Protein AF-A0A815LRE7-F1 (afdb_monomer_lite)

Radius of gyration: 27.8 Å; chains: 1; bounding box: 73×46×65 Å

Organism: NCBI:txid392033

Sequence (358 aa):
YDYVTLFLIAESNLTLSGKPKPLYLKENWSRFARYHNKIRRVEIDLMNSIHKTTDAWYNERTMRNEGIRLALPNSTRDFLLLTSDLDEIPKFRFIQALASCQLPTPFPSLLLQCDFYYYSFEFRHAPNPYFPGATVSRFSPNDKIPLNLRESRTHNRPMPSTCFHCSYCFDRLETVRLKIASFSHTELDVPKYHDQKHIIDCVRNGKDLYDRHSEQYRRVNINEIELPRIVQVERERVTVSRFSPNDKIPLNLRESRFHNRPMLSTCFHCSYCFDRLETVRLKIASFSHTELNIPKYHDQKYIIDCFRNGKDLYDRHGVRFRHVNINKIELPRLVQVKRERFMYMLDRSSPNAGFRDV

Foldseek 3Di:
DVLAQAAQAEFEQAFLQGHGDDRVCVVVVVVCVVCPVRYDYDYDDLVVVDPPDRQSVVSVVSRQLVSCQVRDDQDQDKDKDKDFDPQKFWAPVQSCCRRPDDADVVHDKAFAWAQEAEQAPQWAWDLDRTDRTMIMHMDHNPDSDPPVRVVNSVPPDHDYPTIHGYHNPDPDLVVQLCSQCRHRPNVSNDVQLSDPVLVVCCSVQQHDSRNPPSTGIHGDDPVVDDDHPVCVVVVVVVVVVPDDPPDPDPPCPVVCVVVDDDDPPPDDDDDDQDQALVVVLVCQCPPPPNVQNDVQLSDQQLVLCCLQQQNDSSNDPPDGDDDDDPVPDDDDVVCVVPVVVRVLVVFLNPSNRNHPHD

Secondary structure (DSSP, 8-state):
-TT-S-EEEEEESB-TTS-B---HHHHTGGGGGGGGGGEEEEEE-HHHHS-S---HHHHHHHHHHHHHHHHS---SS-EEEEE--TTEEE-HHHHHHHHHSPPPSSPPPEEEEEEEESSSTTEEESS--EEEEEEEEEE-TT-SS-THHHHHHHHSPPEEEEEEEETT--S-HHHHHHHHHHSS-GGG--HHHH-HHHHHHHHHHTB-TT--TT-BEEE--TTSS---HHHHHHHHHHHHHT--TT----GGGGTGGGTSPPPTT-----SS--S-HHHHHHHHHT-S-GGG--HHHH-HHHHHHHHHHTB-TT--TT-B-----GGGS---HHHHHTTTTTHHHH---STTTT-S--

pLDDT: mean 85.95, std 12.81, range [41.12, 98.0]

InterPro domains:
  IPR006813 Glycosyl transferase, family 17 [PF04724] (1-218)
  IPR006813 Glycosyl transferase, family 17 [PF04724] (253-318)
  IPR006813 Glycosyl transferase, family 17 [PTHR12224] (1-221)

Structure (mmCIF, N/CA/C/O backbone):
data_AF-A0A815LRE7-F1
#
_entry.id   AF-A0A815LRE7-F1
#
loop_
_atom_site.group_PDB
_atom_site.id
_atom_site.type_symbol
_atom_site.label_atom_id
_atom_site.label_alt_id
_atom_site.label_comp_id
_atom_site.label_asym_id
_atom_site.label_entity_id
_atom_site.label_seq_id
_atom_site.pdbx_PDB_ins_code
_atom_site.Cartn_x
_atom_site.Cartn_y
_atom_site.Cartn_z
_atom_site.occupancy
_atom_site.B_iso_or_equiv
_atom_site.auth_seq_id
_atom_site.auth_comp_id
_atom_site.auth_asym_id
_atom_site.auth_atom_id
_atom_site.pdbx_PDB_model_num
ATOM 1 N N . TYR A 1 1 ? -3.715 4.397 7.085 1.00 84.94 1 TYR A N 1
ATOM 2 C CA . TYR A 1 1 ? -4.121 5.796 7.330 1.00 84.94 1 TYR A CA 1
ATOM 3 C C . TYR A 1 1 ? -4.298 6.078 8.816 1.00 84.94 1 TYR A C 1
ATOM 5 O O . TYR A 1 1 ? -3.612 6.949 9.329 1.00 84.94 1 TYR A O 1
ATOM 13 N N . ASP A 1 2 ? -5.170 5.349 9.522 1.00 88.75 2 ASP A N 1
ATOM 14 C CA . ASP A 1 2 ? -5.457 5.620 10.945 1.00 88.75 2 ASP A CA 1
ATOM 15 C C . ASP A 1 2 ? -4.214 5.564 11.847 1.00 88.75 2 ASP A C 1
ATOM 17 O O . ASP A 1 2 ? -4.012 6.451 12.664 1.00 88.75 2 ASP A O 1
ATOM 21 N N . TYR A 1 3 ? -3.351 4.573 11.618 1.00 90.94 3 TYR A N 1
ATOM 22 C CA . TYR A 1 3 ? -2.126 4.315 12.387 1.00 90.94 3 TYR A CA 1
ATOM 23 C C . TYR A 1 3 ? -0.869 4.990 11.822 1.00 90.94 3 TYR A C 1
ATOM 25 O O . TYR A 1 3 ? 0.233 4.724 12.281 1.00 90.94 3 TYR A O 1
ATOM 33 N N . VAL A 1 4 ? -1.014 5.821 10.787 1.00 92.62 4 VAL A N 1
ATOM 34 C CA . VAL A 1 4 ? 0.110 6.540 10.172 1.00 92.62 4 VAL A CA 1
ATOM 35 C C . VAL A 1 4 ? -0.033 8.013 10.511 1.00 92.62 4 VAL A C 1
ATOM 37 O O . VAL A 1 4 ? -1.098 8.592 10.286 1.00 92.62 4 VAL A O 1
ATOM 40 N N . THR A 1 5 ? 1.021 8.621 11.049 1.00 93.62 5 THR A N 1
ATOM 41 C CA . THR A 1 5 ? 1.033 10.050 11.391 1.00 93.62 5 THR A CA 1
ATOM 42 C C . THR A 1 5 ? 1.124 10.912 10.138 1.00 93.62 5 THR A C 1
ATOM 44 O O . THR A 1 5 ? 0.312 11.816 9.959 1.00 93.62 5 THR A O 1
ATOM 47 N N . LEU A 1 6 ? 2.069 10.597 9.250 1.00 94.38 6 LEU A N 1
ATOM 48 C CA . LEU A 1 6 ? 2.351 11.363 8.042 1.00 94.38 6 LEU A CA 1
ATOM 49 C C . LEU A 1 6 ? 2.834 10.428 6.925 1.00 94.38 6 LEU A C 1
ATOM 51 O O . LEU A 1 6 ? 3.640 9.533 7.165 1.00 94.38 6 LEU A O 1
ATOM 55 N N . PHE A 1 7 ? 2.341 10.645 5.710 1.00 95.12 7 PHE A N 1
ATOM 56 C CA . PHE A 1 7 ? 2.825 10.030 4.482 1.00 95.12 7 PHE A CA 1
ATOM 57 C C . PHE A 1 7 ? 3.792 10.995 3.807 1.00 95.12 7 PHE A C 1
ATOM 59 O O . PHE A 1 7 ? 3.408 12.096 3.413 1.00 95.12 7 PHE A O 1
ATOM 66 N N . LEU A 1 8 ? 5.041 10.567 3.684 1.00 93.69 8 LEU A N 1
ATOM 67 C CA . LEU A 1 8 ? 6.090 11.277 2.968 1.00 93.69 8 LEU A CA 1
ATOM 68 C C . LEU A 1 8 ? 6.140 10.717 1.550 1.00 93.69 8 LEU A C 1
ATOM 70 O O . LEU A 1 8 ? 6.507 9.559 1.369 1.00 93.69 8 LEU A O 1
ATOM 74 N N . ILE A 1 9 ? 5.713 11.499 0.560 1.00 94.69 9 ILE A N 1
ATOM 75 C CA . ILE A 1 9 ? 5.653 11.040 -0.830 1.00 94.69 9 ILE A CA 1
ATOM 76 C C . ILE A 1 9 ? 6.565 11.908 -1.678 1.00 94.69 9 ILE A C 1
ATOM 78 O O . ILE A 1 9 ? 6.336 13.109 -1.811 1.00 94.69 9 ILE A O 1
ATOM 82 N N . ALA A 1 10 ? 7.577 11.287 -2.269 1.00 91.62 10 ALA A N 1
ATOM 83 C CA . ALA A 1 10 ? 8.452 11.937 -3.222 1.00 91.62 10 ALA A CA 1
ATOM 84 C C . ALA A 1 10 ? 8.092 11.508 -4.644 1.00 91.62 10 ALA A C 1
ATOM 86 O O . ALA A 1 10 ? 7.887 10.326 -4.915 1.00 91.62 10 ALA A O 1
ATOM 87 N N . GLU A 1 11 ? 8.001 12.475 -5.549 1.00 93.75 11 GLU A N 1
ATOM 88 C CA . GLU A 1 11 ? 7.660 12.245 -6.947 1.00 93.75 11 GLU A CA 1
ATOM 89 C C . GLU A 1 11 ? 8.645 12.981 -7.853 1.00 93.75 11 GLU A C 1
ATOM 91 O O . GLU A 1 11 ? 8.942 14.148 -7.615 1.00 93.75 11 GLU A O 1
ATOM 96 N N . SER A 1 12 ? 9.134 12.316 -8.902 1.00 91.94 12 SER A N 1
ATOM 97 C CA . SER A 1 12 ? 10.058 12.917 -9.867 1.00 91.94 12 SER A CA 1
ATOM 98 C C . SER A 1 12 ? 9.441 13.155 -11.248 1.00 91.94 12 SER A C 1
ATOM 100 O O . SER A 1 12 ? 8.500 12.465 -11.640 1.00 91.94 12 SER A O 1
ATOM 102 N N . ASN A 1 13 ? 10.005 14.105 -11.995 1.00 90.75 13 ASN A N 1
ATOM 103 C CA . ASN A 1 13 ? 9.743 14.375 -13.410 1.00 90.75 13 ASN A CA 1
ATOM 104 C C . ASN A 1 13 ? 10.442 13.400 -14.384 1.00 90.75 13 ASN A C 1
ATOM 106 O O . ASN A 1 13 ? 10.222 13.498 -15.589 1.00 90.75 13 ASN A O 1
ATOM 110 N N . LEU A 1 14 ? 11.244 12.446 -13.891 1.00 91.06 14 LEU A N 1
ATOM 111 C CA . LEU A 1 14 ? 11.870 11.391 -14.699 1.00 91.06 14 LEU A CA 1
ATOM 112 C C . LEU A 1 14 ? 11.464 9.981 -14.237 1.00 91.06 14 LEU A C 1
ATOM 114 O O . LEU A 1 14 ? 11.121 9.756 -13.073 1.00 91.06 14 LEU A O 1
ATOM 118 N N . THR A 1 15 ? 11.496 9.020 -15.161 1.00 91.31 15 THR A N 1
ATOM 119 C CA . THR A 1 15 ? 11.515 7.581 -14.855 1.00 91.31 15 THR A CA 1
ATOM 120 C C . THR A 1 15 ? 12.883 7.170 -14.300 1.00 91.31 15 THR A C 1
ATOM 122 O O . THR A 1 15 ? 13.851 7.926 -14.392 1.00 91.31 15 THR A O 1
ATOM 125 N N . LEU A 1 16 ? 13.001 5.949 -13.765 1.00 90.25 16 LEU A N 1
ATOM 126 C CA . LEU A 1 16 ? 14.304 5.418 -13.336 1.00 90.25 16 LEU A CA 1
ATOM 127 C C . LEU A 1 16 ? 15.243 5.241 -14.537 1.00 90.25 16 LEU A C 1
ATOM 129 O O . LEU A 1 16 ? 16.422 5.567 -14.458 1.00 90.25 16 LEU A O 1
ATOM 133 N N . SER A 1 17 ? 14.700 4.857 -15.692 1.00 90.69 17 SER A N 1
ATOM 134 C CA . SER A 1 17 ? 15.419 4.830 -16.972 1.00 90.69 17 SER A CA 1
ATOM 135 C C . SER A 1 17 ? 15.751 6.216 -17.563 1.00 90.69 17 SER A C 1
ATOM 137 O O . SER A 1 17 ? 16.314 6.289 -18.651 1.00 90.69 17 SER A O 1
ATOM 139 N N . GLY A 1 18 ? 15.419 7.323 -16.880 1.00 88.81 18 GLY A N 1
ATOM 140 C CA . GLY A 1 18 ? 15.778 8.689 -17.289 1.00 88.81 18 GLY A CA 1
ATOM 141 C C . GLY A 1 18 ? 14.864 9.329 -18.341 1.00 88.81 18 GLY A C 1
ATOM 142 O O . GLY A 1 18 ? 15.189 10.391 -18.869 1.00 88.81 18 GLY A O 1
ATOM 143 N N . LYS A 1 19 ? 13.713 8.723 -18.654 1.00 89.31 19 LYS A N 1
ATOM 144 C CA . LYS A 1 19 ? 12.733 9.266 -19.608 1.00 89.31 19 LYS A CA 1
ATOM 145 C C . LYS A 1 19 ? 11.852 10.321 -18.913 1.00 89.31 19 LYS A C 1
ATOM 147 O O . LYS A 1 19 ? 11.429 10.084 -17.778 1.00 89.31 19 LYS A O 1
ATOM 152 N N . PRO A 1 20 ? 11.530 11.460 -19.554 1.00 90.94 20 PRO A N 1
ATOM 153 C CA . PRO A 1 20 ? 10.573 12.427 -19.017 1.00 90.94 20 PRO A CA 1
ATOM 154 C C . PRO A 1 20 ? 9.215 11.800 -18.713 1.00 90.94 20 PRO A C 1
ATOM 156 O O . PRO A 1 20 ? 8.689 11.023 -19.511 1.00 90.94 20 PRO A O 1
ATOM 159 N N . LYS A 1 21 ? 8.629 12.157 -17.569 1.00 90.88 21 LYS A N 1
ATOM 160 C CA . LYS A 1 21 ? 7.281 11.733 -17.189 1.00 90.88 21 LYS A CA 1
ATOM 161 C C . LYS A 1 21 ? 6.526 12.848 -16.460 1.00 90.88 21 LYS A C 1
ATOM 163 O O . LYS A 1 21 ? 7.144 13.646 -15.753 1.00 90.88 21 LYS A O 1
ATOM 168 N N . PRO A 1 22 ? 5.188 12.874 -16.557 1.00 92.50 22 PRO A N 1
ATOM 169 C CA . PRO A 1 22 ? 4.386 13.775 -15.747 1.00 92.50 22 PRO A CA 1
ATOM 170 C C . PRO A 1 22 ? 4.491 13.442 -14.253 1.00 92.50 22 PRO A C 1
ATOM 172 O O . PRO A 1 22 ? 4.867 12.339 -13.825 1.00 92.50 22 PRO A O 1
ATOM 175 N N . LEU A 1 23 ? 4.097 14.421 -13.448 1.00 93.75 23 LEU A N 1
ATOM 176 C CA . LEU A 1 23 ? 3.931 14.279 -12.008 1.00 93.75 23 LEU A CA 1
ATOM 177 C C . LEU A 1 23 ? 2.519 13.747 -11.736 1.00 93.75 23 LEU A C 1
ATOM 179 O O . LEU A 1 23 ? 1.613 14.497 -11.375 1.00 93.75 23 LEU A O 1
ATOM 183 N N . TYR A 1 24 ? 2.325 12.447 -11.969 1.00 92.62 24 TYR A N 1
ATOM 184 C CA . TYR A 1 24 ? 1.041 11.757 -11.844 1.00 92.62 24 TYR A CA 1
ATOM 185 C C . TYR A 1 24 ? 0.285 12.067 -10.544 1.00 92.62 24 TYR A C 1
ATOM 187 O O . TYR A 1 24 ? -0.920 12.311 -10.600 1.00 92.62 24 TYR A O 1
ATOM 195 N N . LEU A 1 25 ? 0.942 12.079 -9.378 1.00 94.38 25 LEU A N 1
ATOM 196 C CA . LEU A 1 25 ? 0.298 12.396 -8.100 1.00 94.38 25 LEU A CA 1
ATOM 197 C C . LEU A 1 25 ? -0.133 13.865 -8.036 1.00 94.38 25 LEU A C 1
ATOM 199 O O . LEU A 1 25 ? -1.226 14.150 -7.545 1.00 94.38 25 LEU A O 1
ATOM 203 N N . LYS A 1 26 ? 0.697 14.790 -8.530 1.00 95.62 26 LYS A N 1
ATOM 204 C CA . LYS A 1 26 ? 0.363 16.223 -8.619 1.00 95.62 26 LYS A CA 1
ATOM 205 C C . LYS A 1 26 ? -0.829 16.468 -9.549 1.00 95.62 26 LYS A C 1
ATOM 207 O O . LYS A 1 26 ? -1.756 17.172 -9.165 1.00 95.62 26 LYS A O 1
ATOM 212 N N . GLU A 1 27 ? -0.847 15.853 -10.727 1.00 96.81 27 GLU A N 1
ATOM 213 C CA . GLU A 1 27 ? -1.945 15.982 -11.700 1.00 96.81 27 GLU A CA 1
ATOM 214 C C . GLU A 1 27 ? -3.254 15.361 -11.195 1.00 96.81 27 GLU A C 1
ATOM 216 O O . GLU A 1 27 ? -4.344 15.843 -11.489 1.00 96.81 27 GLU A O 1
ATOM 221 N N . ASN A 1 28 ? -3.154 14.310 -10.380 1.00 95.94 28 ASN A N 1
ATOM 222 C CA . ASN A 1 28 ? -4.296 13.597 -9.811 1.00 95.94 28 ASN A CA 1
ATOM 223 C C . ASN A 1 28 ? -4.592 14.001 -8.357 1.00 95.94 28 ASN A C 1
ATOM 225 O O . ASN A 1 28 ? -5.280 13.267 -7.643 1.00 95.94 28 ASN A O 1
ATOM 229 N N . TRP A 1 29 ? -4.087 15.149 -7.895 1.00 95.44 29 TRP A N 1
ATOM 230 C CA . TRP A 1 29 ? -4.071 15.506 -6.473 1.00 95.44 29 TRP A CA 1
ATOM 231 C C . TRP A 1 29 ? -5.458 15.497 -5.817 1.00 95.44 29 TRP A C 1
ATOM 233 O O . TRP A 1 29 ? -5.610 15.030 -4.684 1.00 95.44 29 TRP A O 1
ATOM 243 N N . SER A 1 30 ? -6.490 15.937 -6.542 1.00 96.50 30 SER A N 1
ATOM 244 C CA . SER A 1 30 ? -7.880 15.976 -6.068 1.00 96.50 30 SER A CA 1
ATOM 245 C C . SER A 1 30 ? -8.428 14.598 -5.673 1.00 96.50 30 SER A C 1
ATOM 247 O O . SER A 1 30 ? -9.192 14.496 -4.712 1.00 96.50 30 SER A O 1
ATOM 249 N N . ARG A 1 31 ? -7.979 13.510 -6.318 1.00 93.00 31 ARG A N 1
ATOM 250 C CA . ARG A 1 31 ? -8.394 12.127 -5.996 1.00 93.00 31 ARG A CA 1
ATOM 251 C C . ARG A 1 31 ? -7.988 11.703 -4.584 1.00 93.00 31 ARG A C 1
ATOM 253 O O . ARG A 1 31 ? -8.581 10.786 -4.016 1.00 93.00 31 ARG A O 1
ATOM 260 N N . PHE A 1 32 ? -7.001 12.382 -4.003 1.00 92.88 32 PHE A N 1
ATOM 261 C CA . PHE A 1 32 ? -6.462 12.096 -2.677 1.00 92.88 32 PHE A CA 1
ATOM 262 C C . PHE A 1 32 ? -6.923 13.097 -1.608 1.00 92.88 32 PHE A C 1
ATOM 264 O O . PHE A 1 32 ? -6.402 13.053 -0.496 1.00 92.88 32 PHE A O 1
ATOM 271 N N . ALA A 1 33 ? -7.925 13.944 -1.897 1.00 94.50 33 ALA A N 1
ATOM 272 C CA . ALA A 1 33 ? -8.401 15.013 -1.005 1.00 94.50 33 ALA A CA 1
ATOM 273 C C . ALA A 1 33 ? -8.656 14.560 0.438 1.00 94.50 33 ALA A C 1
ATOM 275 O O . ALA A 1 33 ? -8.212 15.198 1.389 1.00 94.50 33 ALA A O 1
ATOM 276 N N . ARG A 1 34 ? -9.273 13.385 0.612 1.00 91.69 34 ARG A N 1
ATOM 277 C CA . ARG A 1 34 ? -9.551 12.787 1.932 1.00 91.69 34 ARG A CA 1
ATOM 278 C C . ARG A 1 34 ? -8.309 12.477 2.786 1.00 91.69 34 ARG A C 1
ATOM 280 O O . ARG A 1 34 ? -8.460 12.109 3.946 1.00 91.69 34 ARG A O 1
ATOM 287 N N . TYR A 1 35 ? -7.113 12.538 2.205 1.00 93.94 35 TYR A N 1
ATOM 288 C CA . TYR A 1 35 ? -5.844 12.202 2.848 1.00 93.94 35 TYR A CA 1
ATOM 289 C C . TYR A 1 35 ? -4.865 13.376 2.916 1.00 93.94 35 TYR A C 1
ATOM 291 O O . TYR A 1 35 ? -3.807 13.226 3.526 1.00 93.94 35 TYR A O 1
ATOM 299 N N . HIS A 1 36 ? -5.181 14.524 2.301 1.00 95.12 36 HIS A N 1
ATOM 300 C CA . HIS A 1 36 ? -4.256 15.660 2.169 1.00 95.12 36 HIS A CA 1
ATOM 301 C C . HIS A 1 36 ? -3.674 16.115 3.508 1.00 95.12 36 HIS A C 1
ATOM 303 O O . HIS A 1 36 ? -2.485 16.394 3.590 1.00 95.12 36 HIS A O 1
ATOM 309 N N . ASN A 1 37 ? -4.468 16.092 4.578 1.00 96.00 37 ASN A N 1
ATOM 310 C CA . ASN A 1 37 ? -4.042 16.483 5.923 1.00 96.00 37 ASN A CA 1
ATOM 311 C C . ASN A 1 37 ? -2.941 15.588 6.530 1.00 96.00 37 ASN A C 1
ATOM 313 O O . ASN A 1 37 ? -2.371 15.948 7.555 1.00 96.00 37 ASN A O 1
ATOM 317 N N . LYS A 1 38 ? -2.653 14.423 5.933 1.00 96.12 38 LYS A N 1
ATOM 318 C CA . LYS A 1 38 ? -1.547 13.539 6.324 1.00 96.12 38 LYS A CA 1
ATOM 319 C C . LYS A 1 38 ? -0.559 13.277 5.189 1.00 96.12 38 LYS A C 1
ATOM 321 O O . LYS A 1 38 ? 0.231 12.349 5.315 1.00 96.12 38 LYS A O 1
ATOM 326 N N . ILE A 1 39 ? -0.577 14.028 4.090 1.00 95.31 39 ILE A N 1
ATOM 327 C CA . ILE A 1 39 ? 0.391 13.843 3.001 1.00 95.31 39 ILE A CA 1
ATOM 328 C C . ILE A 1 39 ? 1.319 15.051 2.936 1.00 95.31 39 ILE A C 1
ATOM 330 O O . ILE A 1 39 ? 0.876 16.175 2.724 1.00 95.31 39 ILE A O 1
ATOM 334 N N . ARG A 1 40 ? 2.625 14.797 3.029 1.00 94.00 40 ARG A N 1
ATOM 335 C CA . ARG A 1 40 ? 3.669 15.730 2.611 1.00 94.00 40 ARG A CA 1
ATOM 336 C C . ARG A 1 40 ? 4.237 15.243 1.283 1.00 94.00 40 ARG A C 1
ATOM 338 O O . ARG A 1 40 ? 4.955 14.245 1.242 1.00 94.00 40 ARG A O 1
ATOM 345 N N . ARG A 1 41 ? 3.891 15.946 0.203 1.00 94.56 41 ARG A N 1
ATOM 346 C CA . ARG A 1 41 ? 4.423 15.687 -1.139 1.00 94.56 41 ARG A CA 1
ATOM 347 C C . ARG A 1 41 ? 5.669 16.534 -1.370 1.00 94.56 41 ARG A C 1
ATOM 349 O O . ARG A 1 41 ? 5.639 17.730 -1.093 1.00 94.56 41 ARG A O 1
ATOM 356 N N . VAL A 1 42 ? 6.712 15.938 -1.931 1.00 93.88 42 VAL A N 1
ATOM 357 C CA . VAL A 1 42 ? 7.872 16.659 -2.461 1.00 93.88 42 VAL A CA 1
ATOM 358 C C . VAL A 1 42 ? 8.104 16.291 -3.914 1.00 93.88 42 VAL A C 1
ATOM 360 O O . VAL A 1 42 ? 7.842 15.166 -4.339 1.00 93.88 42 VAL A O 1
ATOM 363 N N . GLU A 1 43 ? 8.562 17.272 -4.676 1.00 93.44 43 GLU A N 1
ATOM 364 C CA . GLU A 1 43 ? 8.931 17.112 -6.073 1.00 93.44 43 GLU A CA 1
ATOM 365 C C . GLU A 1 43 ? 10.452 17.003 -6.156 1.00 93.44 43 GLU A C 1
ATOM 367 O O . GLU A 1 43 ? 11.162 17.830 -5.582 1.00 93.44 43 GLU A O 1
ATOM 372 N N . ILE A 1 44 ? 10.942 15.963 -6.824 1.00 89.31 44 ILE A N 1
ATOM 373 C CA . ILE A 1 44 ? 12.362 15.775 -7.096 1.00 89.31 44 ILE A CA 1
ATOM 374 C C . ILE A 1 44 ? 12.604 16.152 -8.549 1.00 89.31 44 ILE A C 1
ATOM 376 O O . ILE A 1 44 ? 12.217 15.418 -9.467 1.00 89.31 44 ILE A O 1
ATOM 380 N N . ASP A 1 45 ? 13.293 17.266 -8.749 1.00 83.75 45 ASP A N 1
ATOM 381 C CA . ASP A 1 45 ? 13.767 17.662 -10.066 1.00 83.75 45 ASP A CA 1
ATOM 382 C C . ASP A 1 45 ? 15.011 16.849 -10.442 1.00 83.75 45 ASP A C 1
ATOM 384 O O . ASP A 1 45 ? 16.153 17.310 -10.351 1.00 83.75 45 ASP A O 1
ATOM 388 N N . LEU A 1 46 ? 14.792 15.582 -10.809 1.00 78.06 46 LEU A N 1
ATOM 389 C CA . LEU A 1 46 ? 15.884 14.695 -11.201 1.00 78.06 46 LEU A CA 1
ATOM 390 C C . LEU A 1 46 ? 16.564 15.203 -12.464 1.00 78.06 46 LEU A C 1
ATOM 392 O O . LEU A 1 46 ? 17.772 15.047 -12.572 1.00 78.06 46 LEU A O 1
ATOM 396 N N . MET A 1 47 ? 15.825 15.842 -13.373 1.00 77.75 47 MET A N 1
ATOM 397 C CA . MET A 1 47 ? 16.366 16.337 -14.639 1.00 77.75 47 MET A CA 1
ATOM 398 C C . MET A 1 47 ? 17.529 17.316 -14.437 1.00 77.75 47 MET A C 1
ATOM 400 O O . MET A 1 47 ? 18.516 17.240 -15.164 1.00 77.75 47 MET A O 1
ATOM 404 N N . ASN A 1 48 ? 17.445 18.164 -13.408 1.00 73.81 48 ASN A N 1
ATOM 405 C CA . ASN A 1 48 ? 18.528 19.070 -13.016 1.00 73.81 48 ASN A CA 1
ATOM 406 C C . ASN A 1 48 ? 19.511 18.460 -11.997 1.00 73.81 48 ASN A C 1
ATOM 408 O O . ASN A 1 48 ? 20.613 18.980 -11.827 1.00 73.81 48 ASN A O 1
ATOM 412 N N . SER A 1 49 ? 19.139 17.364 -11.326 1.00 65.69 49 SER A N 1
ATOM 413 C CA . SER A 1 49 ? 19.963 16.725 -10.285 1.00 65.69 49 SER A CA 1
ATOM 414 C C . SER A 1 49 ? 20.902 15.633 -10.814 1.00 65.69 49 SER A C 1
ATOM 416 O O . SER A 1 49 ? 21.908 15.340 -10.172 1.00 65.69 49 SER A O 1
ATOM 418 N N . ILE A 1 50 ? 20.600 15.008 -11.959 1.00 66.50 50 ILE A N 1
ATOM 419 C CA . ILE A 1 50 ? 21.426 13.942 -12.547 1.00 66.50 50 ILE A CA 1
ATOM 420 C C . ILE A 1 50 ? 22.325 14.497 -13.660 1.00 66.50 50 ILE A C 1
ATOM 422 O O . ILE A 1 50 ? 21.877 15.186 -14.575 1.00 66.50 50 ILE A O 1
ATOM 426 N N . HIS A 1 51 ? 23.618 14.177 -13.626 1.00 60.00 51 HIS A N 1
ATOM 427 C CA . HIS A 1 51 ? 24.556 14.514 -14.700 1.00 60.00 51 HIS A CA 1
ATOM 428 C C . HIS A 1 51 ? 24.326 13.617 -15.922 1.00 60.00 51 HIS A C 1
ATOM 430 O O . HIS A 1 51 ? 25.050 12.641 -16.059 1.00 60.00 51 HIS A O 1
ATOM 436 N N . LYS A 1 52 ? 23.315 13.899 -16.768 1.00 64.94 52 LYS A N 1
ATOM 437 C CA . LYS A 1 52 ? 23.040 13.228 -18.071 1.00 64.94 52 LYS A CA 1
ATOM 438 C C . LYS A 1 52 ? 23.475 11.748 -18.125 1.00 64.94 52 LYS A C 1
ATOM 440 O O . LYS A 1 52 ? 24.153 11.320 -19.056 1.00 64.94 52 LYS A O 1
ATOM 445 N N . THR A 1 53 ? 23.151 10.988 -17.084 1.00 73.31 53 THR A N 1
ATOM 446 C CA . THR A 1 53 ? 23.668 9.632 -16.906 1.00 73.31 53 THR A CA 1
ATOM 447 C C . THR A 1 53 ? 22.699 8.645 -17.523 1.00 73.31 53 THR A C 1
ATOM 449 O O . THR A 1 53 ? 21.483 8.803 -17.412 1.00 73.31 53 THR A O 1
ATOM 452 N N . THR A 1 54 ? 23.241 7.627 -18.178 1.00 78.69 54 THR A N 1
ATOM 453 C CA . THR A 1 54 ? 22.471 6.493 -18.694 1.00 78.69 54 THR A CA 1
ATOM 454 C C . THR A 1 54 ? 22.334 5.374 -17.659 1.00 78.69 54 THR A C 1
ATOM 456 O O . THR A 1 54 ? 21.638 4.396 -17.913 1.00 78.69 54 THR A O 1
ATOM 459 N N . ASP A 1 55 ? 22.959 5.510 -16.481 1.00 88.38 55 ASP A N 1
ATOM 460 C CA . ASP A 1 55 ? 22.844 4.540 -15.391 1.00 88.38 55 ASP A CA 1
ATOM 461 C C . ASP A 1 55 ? 21.501 4.700 -14.657 1.00 88.38 55 ASP A C 1
ATOM 463 O O . ASP A 1 55 ? 21.329 5.553 -13.778 1.00 88.38 55 ASP A O 1
ATOM 467 N N . ALA A 1 56 ? 20.545 3.834 -14.987 1.00 90.69 56 ALA A N 1
ATOM 468 C CA . ALA A 1 56 ? 19.234 3.822 -14.351 1.00 90.69 56 ALA A CA 1
ATOM 469 C C . ALA A 1 56 ? 19.294 3.489 -12.844 1.00 90.69 56 ALA A C 1
ATOM 471 O O . ALA A 1 56 ? 18.482 3.994 -12.064 1.00 90.69 56 ALA A O 1
ATOM 472 N N . TRP A 1 57 ? 20.304 2.736 -12.390 1.00 90.19 57 TRP A N 1
ATOM 473 C CA . TRP A 1 57 ? 20.522 2.478 -10.964 1.00 90.19 57 TRP A CA 1
ATOM 474 C C . TRP A 1 57 ? 21.045 3.711 -10.235 1.00 90.19 57 TRP A C 1
ATOM 476 O O . TRP A 1 57 ? 20.756 3.907 -9.050 1.00 90.19 57 TRP A O 1
ATOM 486 N N . TYR A 1 58 ? 21.834 4.560 -10.898 1.00 88.44 58 TYR A N 1
ATOM 487 C CA . TYR A 1 58 ? 22.185 5.872 -10.354 1.00 88.44 58 TYR A CA 1
ATOM 488 C C . TYR A 1 58 ? 20.932 6.731 -10.172 1.00 88.44 58 TYR A C 1
ATOM 490 O O . TYR A 1 58 ? 20.733 7.280 -9.089 1.00 88.44 58 TYR A O 1
ATOM 498 N N . ASN A 1 59 ? 20.052 6.782 -11.174 1.00 88.75 59 ASN A N 1
ATOM 499 C CA . ASN A 1 59 ? 18.803 7.543 -11.094 1.00 88.75 59 ASN A CA 1
ATOM 500 C C . ASN A 1 59 ? 17.919 7.071 -9.933 1.00 88.75 59 ASN A C 1
ATOM 502 O O . ASN A 1 59 ? 17.447 7.893 -9.152 1.00 88.75 59 ASN A O 1
ATOM 506 N N . GLU A 1 60 ? 17.748 5.758 -9.761 1.00 88.88 60 GLU A N 1
ATOM 507 C CA . GLU A 1 60 ? 16.982 5.181 -8.650 1.00 88.88 60 GLU A CA 1
ATOM 508 C C . GLU A 1 60 ? 17.571 5.535 -7.282 1.00 88.88 60 GLU A C 1
ATOM 510 O O . GLU A 1 60 ? 16.847 5.970 -6.379 1.00 88.88 60 GLU A O 1
ATOM 515 N N . ARG A 1 61 ? 18.894 5.400 -7.122 1.00 87.50 61 ARG A N 1
ATOM 516 C CA . ARG A 1 61 ? 19.590 5.760 -5.877 1.00 87.50 61 ARG A CA 1
ATOM 517 C C . ARG A 1 61 ? 19.435 7.245 -5.561 1.00 87.50 61 ARG A C 1
ATOM 519 O O . ARG A 1 61 ? 19.151 7.585 -4.411 1.00 87.50 61 ARG A O 1
ATOM 526 N N . THR A 1 62 ? 19.595 8.108 -6.561 1.00 86.38 62 THR A N 1
ATOM 527 C CA . THR A 1 62 ? 19.456 9.562 -6.423 1.00 86.38 62 THR A CA 1
ATOM 528 C C . THR A 1 62 ? 18.019 9.944 -6.088 1.00 86.38 62 THR A C 1
ATOM 530 O O . THR A 1 62 ? 17.799 10.672 -5.123 1.00 86.38 62 THR A O 1
ATOM 533 N N . MET A 1 63 ? 17.031 9.381 -6.789 1.00 87.56 63 MET A N 1
ATOM 534 C CA . MET A 1 63 ? 15.610 9.612 -6.522 1.00 87.56 63 MET A CA 1
ATOM 535 C C . MET A 1 63 ? 15.235 9.230 -5.091 1.00 87.56 63 MET A C 1
ATOM 537 O O . MET A 1 63 ? 14.614 10.018 -4.382 1.00 87.56 63 MET A O 1
ATOM 541 N N . ARG A 1 64 ? 15.619 8.034 -4.634 1.00 87.12 64 ARG A N 1
ATOM 542 C CA . ARG A 1 64 ? 15.301 7.591 -3.270 1.00 87.12 64 ARG A CA 1
ATOM 543 C C . ARG A 1 64 ? 15.970 8.478 -2.220 1.00 87.12 64 ARG A C 1
ATOM 545 O O . ARG A 1 64 ? 15.327 8.848 -1.242 1.00 87.12 64 ARG A O 1
ATOM 552 N N . ASN A 1 65 ? 17.230 8.856 -2.432 1.00 86.06 65 ASN A N 1
ATOM 553 C CA . ASN A 1 65 ? 17.972 9.706 -1.502 1.00 86.06 65 ASN A CA 1
ATOM 554 C C . ASN A 1 65 ? 17.406 11.118 -1.404 1.00 86.06 65 ASN A C 1
ATOM 556 O O . ASN A 1 65 ? 17.105 11.577 -0.303 1.00 86.06 65 ASN A O 1
ATOM 560 N N . GLU A 1 66 ? 17.241 11.791 -2.541 1.00 86.38 66 GLU A N 1
ATOM 561 C CA . GLU A 1 66 ? 16.701 13.147 -2.573 1.00 86.38 66 GLU A CA 1
ATOM 562 C C . GLU A 1 66 ? 15.248 13.169 -2.108 1.00 86.38 66 GLU A C 1
ATOM 564 O O . GLU A 1 66 ? 14.853 14.063 -1.364 1.00 86.38 66 GLU A O 1
ATOM 569 N N . GLY A 1 67 ? 14.469 12.140 -2.450 1.00 88.69 67 GLY A N 1
ATOM 570 C CA . G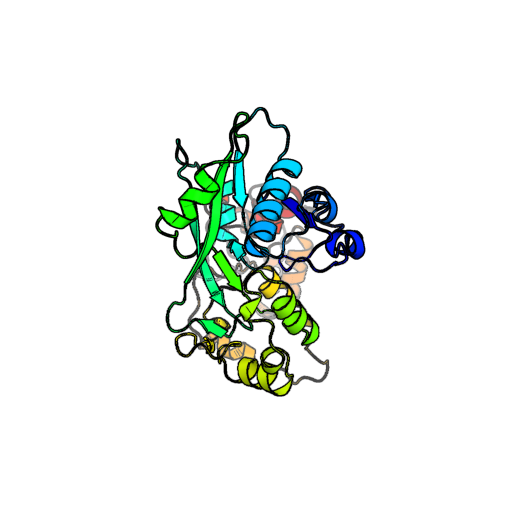LY A 1 67 ? 13.103 11.985 -1.972 1.00 88.69 67 GLY A CA 1
ATOM 571 C C . GLY A 1 67 ? 13.016 11.919 -0.453 1.00 88.69 67 GLY A C 1
ATOM 572 O O . GLY A 1 67 ? 12.247 12.672 0.142 1.00 88.69 67 GLY A O 1
ATOM 573 N N . ILE A 1 68 ? 13.834 11.076 0.184 1.00 86.75 68 ILE A N 1
ATOM 574 C CA . ILE A 1 68 ? 13.910 10.999 1.648 1.00 86.75 68 ILE A CA 1
ATOM 575 C C . ILE A 1 68 ? 14.361 12.347 2.218 1.00 86.75 68 ILE A C 1
ATOM 577 O O . ILE A 1 68 ? 13.676 12.907 3.071 1.00 86.75 68 ILE A O 1
ATOM 581 N N . ARG A 1 69 ? 15.465 12.906 1.713 1.00 86.12 69 ARG A N 1
ATOM 582 C CA . ARG A 1 69 ? 16.044 14.161 2.210 1.00 86.12 69 ARG A CA 1
ATOM 583 C C . ARG A 1 69 ? 15.052 15.328 2.164 1.00 86.12 69 ARG A C 1
ATOM 585 O O . ARG A 1 69 ? 14.950 16.078 3.128 1.00 86.12 69 ARG A O 1
ATOM 592 N N . LEU A 1 70 ? 14.317 15.482 1.063 1.00 88.56 70 LEU A N 1
ATOM 593 C CA . LEU A 1 70 ? 13.342 16.561 0.876 1.00 88.56 70 LEU A CA 1
ATOM 594 C C . LEU A 1 70 ? 12.053 16.324 1.674 1.00 88.56 70 LEU A C 1
ATOM 596 O O . LEU A 1 70 ? 11.452 17.269 2.204 1.00 88.56 70 LEU A O 1
ATOM 600 N N . ALA A 1 71 ? 11.592 15.073 1.746 1.00 89.00 71 ALA A N 1
ATOM 601 C CA . ALA A 1 71 ? 10.327 14.750 2.393 1.00 89.00 71 ALA A CA 1
ATOM 602 C C . ALA A 1 71 ? 10.427 14.732 3.922 1.00 89.00 71 ALA A C 1
ATOM 604 O O . ALA A 1 71 ? 9.427 15.010 4.587 1.00 89.00 71 ALA A O 1
ATOM 605 N N . LEU A 1 72 ? 11.603 14.440 4.485 1.00 88.06 72 LEU A N 1
ATOM 606 C CA . LEU A 1 72 ? 11.794 14.382 5.931 1.00 88.06 72 LEU A CA 1
ATOM 607 C C . LEU A 1 72 ? 11.415 15.714 6.613 1.00 88.06 72 LEU A C 1
ATOM 609 O O . LEU A 1 72 ? 11.775 16.802 6.147 1.00 88.06 72 LEU A O 1
ATOM 613 N N . PRO A 1 73 ? 10.646 15.662 7.715 1.00 84.88 73 PRO A N 1
ATOM 614 C CA . PRO A 1 73 ? 10.342 16.843 8.501 1.00 84.88 73 PRO A CA 1
ATOM 615 C C . PRO A 1 73 ? 11.533 17.269 9.354 1.00 84.88 73 PRO A C 1
ATOM 617 O O . PRO A 1 73 ? 12.261 16.432 9.883 1.00 84.88 73 PRO A O 1
ATOM 620 N N . ASN A 1 74 ? 11.659 18.579 9.570 1.00 84.81 74 ASN A N 1
ATOM 621 C CA . ASN A 1 74 ? 12.492 19.094 10.649 1.00 84.81 74 ASN A CA 1
ATOM 622 C C . ASN A 1 74 ? 11.846 18.656 11.968 1.00 84.81 74 ASN A C 1
ATOM 624 O O . ASN A 1 74 ? 10.785 19.160 12.340 1.00 84.81 74 ASN A O 1
ATOM 628 N N . SER A 1 75 ? 12.450 17.676 12.635 1.00 85.00 75 SER A N 1
ATOM 629 C CA . SER A 1 75 ? 11.956 17.105 13.887 1.00 85.00 75 SER A CA 1
ATOM 630 C C . SER A 1 75 ? 13.018 17.232 14.967 1.00 85.00 75 SER A C 1
ATOM 632 O O . SER A 1 75 ? 14.188 16.965 14.721 1.00 85.00 75 SER A O 1
ATOM 634 N N . THR A 1 76 ? 12.598 17.587 16.179 1.00 87.81 76 THR A N 1
ATOM 635 C CA . THR A 1 76 ? 13.435 17.550 17.390 1.00 87.81 76 THR A CA 1
ATOM 636 C C . THR A 1 76 ? 13.283 16.243 18.168 1.00 87.81 76 THR A C 1
ATOM 638 O O . THR A 1 76 ? 13.911 16.063 19.207 1.00 87.81 76 THR A O 1
ATOM 641 N N . ARG A 1 77 ? 12.431 15.329 17.688 1.00 89.19 77 ARG A N 1
ATOM 642 C CA . ARG A 1 77 ? 12.134 14.040 18.317 1.00 89.19 77 ARG A CA 1
ATOM 643 C C . ARG A 1 77 ? 12.448 12.891 17.376 1.00 89.19 77 ARG A C 1
ATOM 645 O O . ARG A 1 77 ? 12.291 13.023 16.158 1.00 89.19 77 ARG A O 1
ATOM 652 N N . ASP A 1 78 ? 12.797 11.760 17.972 1.00 88.38 78 ASP A N 1
ATOM 653 C CA . ASP A 1 78 ? 12.880 10.490 17.267 1.00 88.38 78 ASP A CA 1
ATOM 654 C C . ASP A 1 78 ? 11.499 10.054 16.757 1.00 88.38 78 ASP A C 1
ATOM 656 O O . ASP A 1 78 ? 10.471 10.302 17.395 1.00 88.38 78 ASP A O 1
ATOM 660 N N . PHE A 1 79 ? 11.474 9.353 15.627 1.00 89.69 79 PHE A N 1
ATOM 661 C CA . PHE A 1 79 ? 10.275 8.682 15.125 1.00 89.69 79 PHE A CA 1
ATOM 662 C C . PHE A 1 79 ? 10.631 7.424 14.338 1.00 89.69 79 PHE A C 1
ATOM 664 O O . PHE A 1 79 ? 11.778 7.217 13.950 1.00 89.69 79 PHE A O 1
ATOM 671 N N . LEU A 1 80 ? 9.643 6.565 14.091 1.00 91.25 80 LEU A N 1
ATOM 672 C CA . LEU A 1 80 ? 9.809 5.452 13.164 1.00 91.25 80 LEU A CA 1
ATOM 673 C C . LEU A 1 80 ? 9.565 5.914 11.731 1.00 91.25 80 LEU A C 1
ATOM 675 O O . LEU A 1 80 ? 8.517 6.484 11.425 1.00 91.25 80 LEU A O 1
ATOM 679 N N . LEU A 1 81 ? 10.518 5.618 10.857 1.00 90.81 81 LEU A N 1
ATOM 680 C CA . LEU A 1 81 ? 10.415 5.826 9.426 1.00 90.81 81 LEU A CA 1
ATOM 681 C C . LEU A 1 81 ? 10.235 4.475 8.737 1.00 90.81 81 LEU A C 1
ATOM 683 O O . LEU A 1 81 ? 11.066 3.582 8.886 1.00 90.81 81 LEU A O 1
ATOM 687 N N . LEU A 1 82 ? 9.151 4.345 7.974 1.00 92.06 82 LEU A N 1
ATOM 688 C CA . LEU A 1 82 ? 8.934 3.229 7.062 1.00 92.06 82 LEU A CA 1
ATOM 689 C C . LEU A 1 82 ? 9.240 3.702 5.644 1.00 92.06 82 LEU A C 1
ATOM 691 O O . LEU A 1 82 ? 8.589 4.629 5.161 1.00 92.06 82 LEU A O 1
ATOM 695 N N . THR A 1 83 ? 10.200 3.063 4.980 1.00 89.94 83 THR A N 1
ATOM 696 C CA . THR A 1 83 ? 10.509 3.322 3.567 1.00 89.94 83 THR A CA 1
ATOM 697 C C . THR A 1 83 ? 10.106 2.137 2.711 1.00 89.94 83 THR A C 1
ATOM 699 O O . THR A 1 83 ? 10.340 0.992 3.093 1.00 89.94 83 THR A O 1
ATOM 702 N N . SER A 1 84 ? 9.462 2.418 1.584 1.00 90.62 84 SER A N 1
ATOM 703 C CA . SER A 1 84 ? 8.784 1.419 0.767 1.00 90.62 84 SER A CA 1
ATOM 704 C C . SER A 1 84 ? 8.672 1.916 -0.663 1.00 90.62 84 SER A C 1
ATOM 706 O O . SER A 1 84 ? 8.394 3.103 -0.867 1.00 90.62 84 SER A O 1
ATOM 708 N N . ASP A 1 85 ? 8.812 1.014 -1.628 1.00 90.88 85 ASP A N 1
ATOM 709 C CA . ASP A 1 85 ? 8.327 1.275 -2.983 1.00 90.88 85 ASP A CA 1
ATOM 710 C C . ASP A 1 85 ? 6.784 1.207 -3.013 1.00 90.88 85 ASP A C 1
ATOM 712 O O . ASP A 1 85 ? 6.144 0.738 -2.066 1.00 90.88 85 ASP A O 1
ATOM 716 N N . LEU A 1 86 ? 6.158 1.719 -4.079 1.00 90.50 86 LEU A N 1
ATOM 717 C CA . LEU A 1 86 ? 4.690 1.804 -4.173 1.00 90.50 86 LEU A CA 1
ATOM 718 C C . LEU A 1 86 ? 4.007 0.436 -4.317 1.00 90.50 86 LEU A C 1
ATOM 720 O O . LEU A 1 86 ? 2.839 0.295 -3.952 1.00 90.50 86 LEU A O 1
ATOM 724 N N . ASP A 1 87 ? 4.716 -0.549 -4.865 1.00 93.56 87 ASP A N 1
ATOM 725 C CA . ASP A 1 87 ? 4.278 -1.937 -4.998 1.00 93.56 87 ASP A CA 1
ATOM 726 C C . ASP A 1 87 ? 4.592 -2.792 -3.763 1.00 93.56 87 ASP A C 1
ATOM 728 O O . ASP A 1 87 ? 4.141 -3.934 -3.697 1.00 93.56 87 ASP A O 1
ATOM 732 N N . GLU A 1 88 ? 5.277 -2.241 -2.759 1.00 94.50 88 GLU A N 1
ATOM 733 C CA . GLU A 1 88 ? 5.502 -2.837 -1.444 1.00 94.50 88 GLU A CA 1
ATOM 734 C C . GLU A 1 88 ? 4.472 -2.253 -0.453 1.00 94.50 88 GLU A C 1
ATOM 736 O O . GLU A 1 88 ? 4.503 -1.084 -0.086 1.00 94.50 88 GLU A O 1
ATOM 741 N N . ILE A 1 89 ? 3.491 -3.046 -0.026 1.00 94.12 89 ILE A N 1
ATOM 742 C CA . ILE A 1 89 ? 2.368 -2.587 0.801 1.00 94.12 89 ILE A CA 1
ATOM 743 C C . ILE A 1 89 ? 2.454 -3.259 2.175 1.00 94.12 89 ILE A C 1
ATOM 745 O O . ILE A 1 89 ? 2.092 -4.432 2.308 1.00 94.12 89 ILE A O 1
ATOM 749 N N . PRO A 1 90 ? 2.873 -2.545 3.234 1.00 94.31 90 PRO A N 1
ATOM 750 C CA . PRO A 1 90 ? 2.871 -3.084 4.587 1.00 94.31 90 PRO A CA 1
ATOM 751 C C . PRO A 1 90 ? 1.480 -3.551 5.031 1.00 94.31 90 PRO A C 1
ATOM 753 O O . PRO A 1 90 ? 0.463 -2.882 4.810 1.00 94.31 90 PRO A O 1
ATOM 756 N N . LYS A 1 91 ? 1.428 -4.695 5.713 1.00 93.56 91 LYS A N 1
ATOM 757 C CA . LYS A 1 91 ? 0.189 -5.271 6.234 1.00 93.56 91 LYS A CA 1
ATOM 758 C C . LYS A 1 91 ? -0.383 -4.399 7.342 1.00 93.56 91 LYS A C 1
ATOM 760 O O . LYS A 1 91 ? 0.332 -3.908 8.215 1.00 93.56 91 LYS A O 1
ATOM 765 N N . PHE A 1 92 ? -1.707 -4.265 7.351 1.00 91.38 92 PHE A N 1
ATOM 766 C CA . PHE A 1 92 ? -2.419 -3.427 8.316 1.00 91.38 92 PHE A CA 1
ATOM 767 C C . PHE A 1 92 ? -2.076 -3.785 9.769 1.00 91.38 92 PHE A C 1
ATOM 769 O O . PHE A 1 92 ? -1.746 -2.895 10.548 1.00 91.38 92 PHE A O 1
ATOM 776 N N . ARG A 1 93 ? -2.086 -5.082 10.105 1.00 90.38 93 ARG A N 1
ATOM 777 C CA . ARG A 1 93 ? -1.750 -5.581 11.448 1.00 90.38 93 ARG A CA 1
ATOM 778 C C . ARG A 1 93 ? -0.337 -5.210 11.892 1.00 90.38 93 ARG A C 1
ATOM 780 O O . ARG A 1 93 ? -0.121 -4.939 13.065 1.00 90.38 93 ARG A O 1
ATOM 787 N N . PHE A 1 94 ? 0.610 -5.161 10.955 1.00 92.88 94 PHE A N 1
ATOM 788 C CA . PHE A 1 94 ? 1.987 -4.791 11.254 1.00 92.88 94 PHE A CA 1
ATOM 789 C C . PHE A 1 94 ? 2.092 -3.298 11.587 1.00 92.88 94 PHE A C 1
ATOM 791 O O . PHE A 1 94 ? 2.641 -2.935 12.623 1.00 92.88 94 PHE A O 1
ATOM 798 N N . ILE A 1 95 ? 1.477 -2.434 10.773 1.00 93.88 95 ILE A N 1
ATOM 799 C CA . ILE A 1 95 ? 1.429 -0.989 11.046 1.00 93.88 95 ILE A CA 1
ATOM 800 C C . ILE A 1 95 ? 0.680 -0.689 12.351 1.00 93.88 95 ILE A C 1
ATOM 802 O O . ILE A 1 95 ? 1.102 0.169 13.122 1.00 93.88 95 ILE A O 1
ATOM 806 N N . GLN A 1 96 ? -0.409 -1.409 12.625 1.00 92.56 96 GLN A N 1
ATOM 807 C CA . GLN A 1 96 ? -1.138 -1.296 13.886 1.00 92.56 96 GLN A CA 1
ATOM 808 C C . GLN A 1 96 ? -0.256 -1.679 15.082 1.00 92.56 96 GLN A C 1
ATOM 810 O O . GLN A 1 96 ? -0.224 -0.937 16.059 1.00 92.56 96 GLN A O 1
ATOM 815 N N . ALA A 1 97 ? 0.488 -2.787 14.998 1.00 91.31 97 ALA A N 1
ATOM 816 C CA . ALA A 1 97 ? 1.405 -3.206 16.056 1.00 91.31 97 ALA A CA 1
ATOM 817 C C . ALA A 1 97 ? 2.498 -2.155 16.309 1.00 91.31 97 ALA A C 1
ATOM 819 O O . ALA A 1 97 ? 2.711 -1.769 17.454 1.00 91.31 97 ALA A O 1
ATOM 820 N N . LEU A 1 98 ? 3.121 -1.617 15.251 1.00 92.12 98 LEU A N 1
ATOM 821 C CA . LEU A 1 98 ? 4.117 -0.546 15.385 1.00 92.12 98 LEU A CA 1
ATOM 822 C C . LEU A 1 98 ? 3.563 0.702 16.085 1.00 92.12 98 LEU A C 1
ATOM 824 O O . LEU A 1 98 ? 4.279 1.348 16.841 1.00 92.12 98 LEU A O 1
ATOM 828 N N . ALA A 1 99 ? 2.305 1.053 15.820 1.00 91.31 99 ALA A N 1
ATOM 829 C CA . ALA A 1 99 ? 1.691 2.267 16.346 1.00 91.31 99 ALA A CA 1
ATOM 830 C C . ALA A 1 99 ? 1.068 2.103 17.743 1.00 91.31 99 ALA A C 1
ATOM 832 O O . ALA A 1 99 ? 0.794 3.104 18.399 1.00 91.31 99 ALA A O 1
ATOM 833 N N . SER A 1 100 ? 0.753 0.877 18.170 1.00 90.38 100 SER A N 1
ATOM 834 C CA . SER A 1 100 ? -0.031 0.617 19.390 1.00 90.38 100 SER A CA 1
ATOM 835 C C . SER A 1 100 ? 0.724 -0.150 20.474 1.00 90.38 100 SER A C 1
ATOM 837 O O . SER A 1 100 ? 0.279 -0.154 21.619 1.00 90.38 100 SER A O 1
ATOM 839 N N . CYS A 1 101 ? 1.836 -0.806 20.147 1.00 88.75 101 CYS A N 1
ATOM 840 C CA . CYS A 1 101 ? 2.616 -1.571 21.115 1.00 88.75 101 CYS A CA 1
ATOM 841 C C . CYS A 1 101 ? 3.759 -0.743 21.708 1.00 88.75 101 CYS A C 1
ATOM 843 O O . CYS A 1 101 ? 4.292 0.166 21.073 1.00 88.75 101 CYS A O 1
ATOM 845 N N . GLN A 1 102 ? 4.185 -1.115 22.916 1.00 89.38 102 GLN A N 1
ATOM 846 C CA . GLN A 1 102 ? 5.447 -0.634 23.459 1.00 89.38 102 GLN A CA 1
ATOM 847 C C . GLN A 1 102 ? 6.597 -1.274 22.683 1.00 89.38 102 GLN A C 1
ATOM 849 O O . GLN A 1 102 ? 6.703 -2.498 22.597 1.00 89.38 102 GLN A O 1
ATOM 854 N N . LEU A 1 103 ? 7.422 -0.431 22.073 1.00 87.75 103 LEU A N 1
ATOM 855 C CA . LEU A 1 103 ? 8.512 -0.863 21.215 1.00 87.75 103 LEU A CA 1
ATOM 856 C C . LEU A 1 103 ? 9.801 -1.048 22.020 1.00 87.75 103 LEU A C 1
ATOM 858 O O . LEU A 1 103 ? 10.013 -0.327 22.998 1.00 87.75 103 LEU A O 1
ATOM 862 N N . PRO A 1 104 ? 10.676 -1.983 21.611 1.00 84.88 104 PRO A N 1
ATOM 863 C CA . PRO A 1 104 ? 11.974 -2.146 22.248 1.00 84.88 104 PRO A CA 1
ATOM 864 C C . PRO A 1 104 ? 12.817 -0.876 22.105 1.00 84.88 104 PRO A C 1
ATOM 866 O O . PRO A 1 104 ? 12.767 -0.182 21.087 1.00 84.88 104 PRO A O 1
ATOM 869 N N . THR A 1 105 ? 13.621 -0.602 23.129 1.00 83.44 105 THR A N 1
ATOM 870 C CA . THR A 1 105 ? 14.599 0.488 23.158 1.00 83.44 105 THR A CA 1
ATOM 871 C C . THR A 1 105 ? 15.990 -0.097 23.431 1.00 83.44 105 THR A C 1
ATOM 873 O O . THR A 1 105 ? 16.201 -0.605 24.533 1.00 83.44 105 THR A O 1
ATOM 876 N N . PRO A 1 106 ? 16.935 -0.041 22.470 1.00 83.50 106 PRO A N 1
ATOM 877 C CA . PRO A 1 106 ? 16.804 0.574 21.146 1.00 83.50 106 PRO A CA 1
ATOM 878 C C . PRO A 1 106 ? 15.893 -0.227 20.198 1.00 83.50 106 PRO A C 1
ATOM 880 O O . PRO A 1 106 ? 15.822 -1.453 20.268 1.00 83.50 106 PRO A O 1
ATOM 883 N N . PHE A 1 107 ? 15.210 0.476 19.289 1.00 85.31 107 PHE A N 1
ATOM 884 C CA . PHE A 1 107 ? 14.403 -0.166 18.251 1.00 85.31 107 PHE A CA 1
ATOM 885 C C . PHE A 1 107 ? 15.318 -0.688 17.131 1.00 85.31 107 PHE A C 1
ATOM 887 O O . PHE A 1 107 ? 16.074 0.110 16.565 1.00 85.31 107 PHE A O 1
ATOM 894 N N . PRO A 1 108 ? 15.270 -1.988 16.785 1.00 84.88 108 PRO A N 1
ATOM 895 C CA . PRO A 1 108 ? 16.090 -2.533 15.711 1.00 84.88 108 PRO A CA 1
ATOM 896 C C . PRO A 1 108 ? 15.564 -2.082 14.347 1.00 84.88 108 PRO A C 1
ATOM 898 O O . PRO A 1 108 ? 14.359 -1.943 14.150 1.00 84.88 108 PRO A O 1
ATOM 901 N N . SER A 1 109 ? 16.453 -1.910 13.368 1.00 86.12 109 SER A N 1
ATOM 902 C CA . SER A 1 109 ? 15.999 -1.736 11.983 1.00 86.12 109 SER A CA 1
ATOM 903 C C . SER A 1 109 ? 15.402 -3.048 11.476 1.00 86.12 109 SER A C 1
ATOM 905 O O . SER A 1 109 ? 15.963 -4.119 11.697 1.00 86.12 109 SER A O 1
ATOM 907 N N . LEU A 1 110 ? 14.263 -2.984 10.797 1.00 88.31 110 LEU A N 1
ATOM 908 C CA . LEU A 1 110 ? 13.520 -4.144 10.319 1.00 88.31 110 LEU A CA 1
ATOM 909 C C . LEU A 1 110 ? 13.480 -4.143 8.794 1.00 88.31 110 LEU A C 1
ATOM 911 O O . LEU A 1 110 ? 13.146 -3.130 8.186 1.00 88.31 110 LEU A O 1
ATOM 915 N N . LEU A 1 111 ? 13.754 -5.298 8.195 1.00 91.19 111 LEU A N 1
ATOM 916 C CA . LEU A 1 111 ? 13.430 -5.592 6.802 1.00 91.19 111 LEU A CA 1
ATOM 917 C C . LEU A 1 111 ? 12.104 -6.350 6.778 1.00 91.19 111 LEU A C 1
ATOM 919 O O . LEU A 1 111 ? 11.956 -7.340 7.492 1.00 91.19 111 LEU A O 1
ATOM 923 N N . LEU A 1 112 ? 11.133 -5.902 5.990 1.00 92.38 112 LEU A N 1
ATOM 924 C CA . LEU A 1 112 ? 9.827 -6.546 5.898 1.00 92.38 112 LEU A CA 1
ATOM 925 C C . LEU A 1 112 ? 9.839 -7.613 4.806 1.00 92.38 112 LEU A C 1
ATOM 927 O O . LEU A 1 112 ? 10.192 -7.355 3.656 1.00 92.38 112 LEU A O 1
ATOM 931 N N . GLN A 1 113 ? 9.414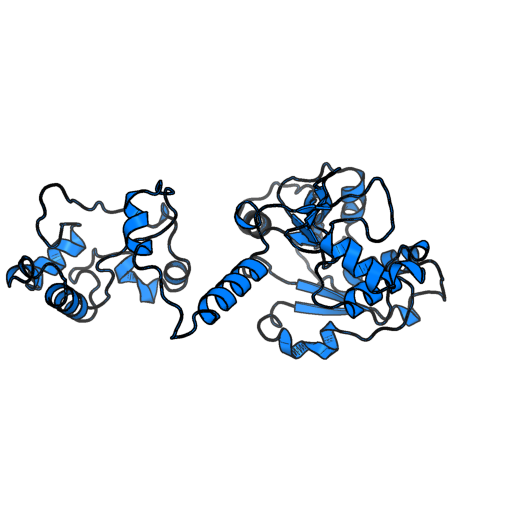 -8.822 5.164 1.00 93.75 113 GLN A N 1
ATOM 932 C CA . GLN A 1 113 ? 9.141 -9.866 4.190 1.00 93.75 113 GLN A CA 1
ATOM 933 C C . GLN A 1 113 ? 7.770 -9.619 3.557 1.00 93.75 113 GLN A C 1
ATOM 935 O O . GLN A 1 113 ? 6.732 -9.689 4.229 1.00 93.75 113 GLN A O 1
ATOM 940 N N . CYS A 1 114 ? 7.772 -9.351 2.257 1.00 95.12 114 CYS A N 1
ATOM 941 C CA . CYS A 1 114 ? 6.564 -9.160 1.479 1.00 95.12 114 CYS A CA 1
ATOM 942 C C . CYS A 1 114 ? 6.118 -10.478 0.831 1.00 95.12 114 CYS A C 1
ATOM 944 O O . CYS A 1 114 ? 6.932 -11.179 0.234 1.00 95.12 114 CYS A O 1
ATOM 946 N N . ASP A 1 115 ? 4.828 -10.812 0.914 1.00 95.62 115 ASP A N 1
ATOM 947 C CA . ASP A 1 115 ? 4.244 -11.890 0.110 1.00 95.62 115 ASP A CA 1
ATOM 948 C C . ASP A 1 115 ? 4.325 -11.495 -1.371 1.00 95.62 115 ASP A C 1
ATOM 950 O O . ASP A 1 115 ? 3.758 -10.471 -1.758 1.00 95.62 115 ASP A O 1
ATOM 954 N N . PHE A 1 116 ? 5.055 -12.269 -2.181 1.00 96.00 116 PHE A N 1
ATOM 955 C CA . PHE A 1 116 ? 5.402 -11.865 -3.543 1.00 96.00 116 PHE A CA 1
ATOM 956 C C . PHE A 1 116 ? 4.343 -12.290 -4.567 1.00 96.00 116 PHE A C 1
ATOM 958 O O . PHE A 1 116 ? 4.245 -13.463 -4.939 1.00 96.00 116 PHE A O 1
ATOM 965 N N . TYR A 1 117 ? 3.589 -11.304 -5.046 1.00 96.44 117 TYR A N 1
ATOM 966 C CA . TYR A 1 117 ? 2.652 -11.394 -6.156 1.00 96.44 117 TYR A CA 1
ATOM 967 C C . TYR A 1 117 ? 3.184 -10.688 -7.405 1.00 96.44 117 TYR A C 1
ATOM 969 O O . TYR A 1 117 ? 4.009 -9.772 -7.326 1.00 96.44 117 TYR A O 1
ATOM 977 N N . TYR A 1 118 ? 2.705 -11.110 -8.573 1.00 95.81 118 TYR A N 1
ATOM 978 C CA . TYR A 1 118 ? 3.198 -10.584 -9.845 1.00 95.81 118 TYR A CA 1
ATOM 979 C C . TYR A 1 118 ? 2.110 -9.869 -10.644 1.00 95.81 118 TYR A C 1
ATOM 981 O O . TYR A 1 118 ? 2.090 -8.648 -10.632 1.00 95.81 118 TYR A O 1
ATOM 989 N N . TYR A 1 119 ? 1.169 -10.575 -11.272 1.00 94.69 119 TYR A N 1
ATOM 990 C CA . TYR A 1 119 ? 0.136 -9.945 -12.118 1.00 94.69 119 TYR A CA 1
ATOM 991 C C . TYR A 1 119 ? -1.122 -9.499 -11.369 1.00 94.69 119 TYR A C 1
ATOM 993 O O . TYR A 1 119 ? -1.800 -8.551 -11.751 1.00 94.69 119 TYR A O 1
ATOM 1001 N N . SER A 1 120 ? -1.466 -10.220 -10.312 1.00 92.56 120 SER A N 1
ATOM 1002 C CA . SER A 1 120 ? -2.594 -9.948 -9.427 1.00 92.56 120 SER A CA 1
ATOM 1003 C C . SER A 1 120 ? -2.336 -10.670 -8.105 1.00 92.56 120 SER A C 1
ATOM 1005 O O . SER A 1 120 ? -1.418 -11.490 -8.010 1.00 92.56 120 SER A O 1
ATOM 1007 N N . PHE A 1 121 ? -3.181 -10.445 -7.097 1.00 92.19 121 PHE A N 1
ATOM 1008 C CA . PHE A 1 121 ? -3.132 -11.225 -5.854 1.00 92.19 121 PHE A CA 1
ATOM 1009 C C . PHE A 1 121 ? -3.483 -12.713 -6.038 1.00 92.19 121 PHE A C 1
ATOM 1011 O O . PHE A 1 121 ? -3.400 -13.481 -5.088 1.00 92.19 121 PHE A O 1
ATOM 1018 N N . GLU A 1 122 ? -3.839 -13.149 -7.248 1.00 91.62 122 GLU A N 1
ATOM 1019 C CA . GLU A 1 122 ? -3.977 -14.569 -7.571 1.00 91.62 122 GLU A CA 1
ATOM 1020 C C . GLU A 1 122 ? -2.635 -15.199 -7.954 1.00 91.62 122 GLU A C 1
ATOM 1022 O O . GLU A 1 122 ? -2.490 -16.400 -7.800 1.00 91.62 122 GLU A O 1
ATOM 1027 N N . PHE A 1 123 ? -1.647 -14.439 -8.432 1.00 95.19 123 PHE A N 1
ATOM 1028 C CA . PHE A 1 123 ? -0.391 -14.985 -8.955 1.00 95.19 123 PHE A CA 1
ATOM 1029 C C . PHE A 1 123 ? 0.756 -14.798 -7.974 1.00 95.19 123 PHE A C 1
ATOM 1031 O O . PHE A 1 123 ? 1.382 -13.738 -7.946 1.00 95.19 123 PHE A O 1
ATOM 1038 N N . ARG A 1 124 ? 1.050 -15.838 -7.190 1.00 95.81 124 ARG A N 1
ATOM 1039 C CA . ARG A 1 124 ? 2.131 -15.835 -6.197 1.00 95.81 124 ARG A CA 1
ATOM 1040 C C . ARG A 1 124 ? 3.394 -16.479 -6.761 1.00 95.81 124 ARG A C 1
ATOM 1042 O O . ARG A 1 124 ? 3.308 -17.527 -7.403 1.00 95.81 124 ARG A O 1
ATOM 1049 N N . HIS A 1 125 ? 4.558 -15.896 -6.486 1.00 96.12 125 HIS A N 1
ATOM 1050 C CA . HIS A 1 125 ? 5.844 -16.467 -6.891 1.00 96.12 125 HIS A CA 1
ATOM 1051 C C . HIS A 1 125 ? 6.026 -17.862 -6.274 1.00 96.12 125 HIS A C 1
ATOM 1053 O O . HIS A 1 125 ? 5.879 -18.038 -5.062 1.00 96.12 125 HIS A O 1
ATOM 1059 N N . ALA A 1 126 ? 6.256 -18.872 -7.114 1.00 92.19 126 ALA A N 1
ATOM 1060 C CA . ALA A 1 126 ? 6.273 -20.271 -6.694 1.00 92.19 126 ALA A CA 1
ATOM 1061 C C . ALA A 1 126 ? 7.635 -20.718 -6.124 1.00 92.19 126 ALA A C 1
ATOM 1063 O O . ALA A 1 126 ? 7.630 -21.312 -5.045 1.00 92.19 126 ALA A O 1
ATOM 1064 N N . PRO A 1 127 ? 8.780 -20.405 -6.766 1.00 91.19 127 PRO A N 1
ATOM 1065 C CA . PRO A 1 127 ? 10.107 -20.774 -6.264 1.00 91.19 127 PRO A CA 1
ATOM 1066 C C . PRO A 1 127 ? 10.447 -20.123 -4.920 1.00 91.19 127 PRO A C 1
ATOM 1068 O O . PRO A 1 127 ? 10.947 -20.784 -4.014 1.00 91.19 127 PRO A O 1
ATOM 1071 N N . ASN A 1 128 ? 10.148 -18.828 -4.771 1.00 90.81 128 ASN A N 1
ATOM 1072 C CA . ASN A 1 128 ? 10.356 -18.091 -3.527 1.00 90.81 128 ASN A CA 1
ATOM 1073 C C . ASN A 1 128 ? 9.161 -17.163 -3.248 1.00 90.81 128 ASN A C 1
ATOM 1075 O O . ASN A 1 128 ? 9.107 -16.061 -3.794 1.00 90.81 128 ASN A O 1
ATOM 1079 N N . PRO A 1 129 ? 8.201 -17.551 -2.392 1.00 90.44 129 PRO A N 1
ATOM 1080 C CA . PRO A 1 129 ? 6.956 -16.803 -2.194 1.00 90.44 129 PRO A CA 1
ATOM 1081 C C . PRO A 1 129 ? 7.126 -15.470 -1.446 1.00 90.44 129 PRO A C 1
ATOM 1083 O O . PRO A 1 129 ? 6.123 -14.854 -1.062 1.00 90.44 129 PRO A O 1
ATOM 1086 N N . TYR A 1 130 ? 8.369 -15.038 -1.228 1.00 92.50 130 TYR A N 1
ATOM 1087 C CA . TYR A 1 130 ? 8.745 -13.903 -0.407 1.00 92.50 130 TYR A CA 1
ATOM 1088 C C . TYR A 1 130 ? 9.678 -12.944 -1.150 1.00 92.50 130 TYR A C 1
ATOM 1090 O O . TYR A 1 130 ? 10.586 -13.367 -1.862 1.00 92.50 130 TYR A O 1
ATOM 1098 N N . PHE A 1 131 ? 9.486 -11.647 -0.916 1.00 90.69 131 PHE A N 1
ATOM 1099 C CA . PHE A 1 131 ? 10.321 -10.566 -1.432 1.00 90.69 131 PHE A CA 1
ATOM 1100 C C . PHE A 1 131 ? 10.866 -9.709 -0.272 1.00 90.69 131 PHE A C 1
ATOM 1102 O O . PHE A 1 131 ? 10.096 -9.379 0.638 1.00 90.69 131 PHE A O 1
ATOM 1109 N N . PRO A 1 132 ? 12.167 -9.358 -0.251 1.00 90.25 132 PRO A N 1
ATOM 1110 C CA . PRO A 1 132 ? 12.726 -8.436 0.735 1.00 90.25 132 PRO A CA 1
ATOM 1111 C C . PRO A 1 132 ? 12.335 -6.997 0.372 1.00 90.25 132 PRO A C 1
ATOM 1113 O O . PRO A 1 132 ? 12.998 -6.358 -0.439 1.00 90.25 132 PRO A O 1
ATOM 1116 N N . GLY A 1 133 ? 11.236 -6.499 0.938 1.00 87.25 133 GLY A N 1
ATOM 1117 C CA . GLY A 1 133 ? 10.655 -5.226 0.512 1.00 87.25 133 GLY A CA 1
ATOM 1118 C C . GLY A 1 133 ? 10.970 -4.065 1.445 1.00 87.25 133 GLY A C 1
ATOM 1119 O O . GLY A 1 133 ? 12.132 -3.681 1.626 1.00 87.25 133 GLY A O 1
ATOM 1120 N N . ALA A 1 134 ? 9.909 -3.485 2.003 1.00 90.88 134 ALA A N 1
ATOM 1121 C CA . ALA A 1 134 ? 9.969 -2.264 2.788 1.00 90.88 134 ALA A CA 1
ATOM 1122 C C . ALA A 1 134 ? 10.845 -2.416 4.037 1.00 90.88 134 ALA A C 1
ATOM 1124 O O . ALA A 1 134 ? 11.043 -3.513 4.561 1.00 90.88 134 ALA A O 1
ATOM 1125 N N . THR A 1 135 ? 11.334 -1.299 4.557 1.00 90.88 135 THR A N 1
ATOM 1126 C CA . THR A 1 135 ? 12.164 -1.267 5.763 1.00 90.88 135 THR A CA 1
ATOM 1127 C C . THR A 1 135 ? 11.588 -0.304 6.787 1.00 90.88 135 THR A C 1
ATOM 1129 O O . THR A 1 135 ? 10.914 0.668 6.441 1.00 90.88 135 THR A O 1
ATOM 1132 N N . VAL A 1 136 ? 11.829 -0.589 8.065 1.00 90.75 136 VAL A N 1
ATOM 1133 C CA . VAL A 1 136 ? 11.436 0.271 9.184 1.00 90.75 136 VAL A CA 1
ATOM 1134 C C . VAL A 1 136 ? 12.658 0.541 10.036 1.00 90.75 136 VAL A C 1
ATOM 1136 O O . VAL A 1 136 ? 13.304 -0.394 10.498 1.00 90.75 136 VAL A O 1
ATOM 1139 N N . SER A 1 137 ? 12.965 1.805 10.286 1.00 88.25 137 SER A N 1
ATOM 1140 C CA . SER A 1 137 ? 14.064 2.195 11.166 1.00 88.25 137 SER A CA 1
ATOM 1141 C C . SER A 1 137 ? 13.648 3.347 12.066 1.00 88.25 137 SER A C 1
ATOM 1143 O O . SER A 1 137 ? 12.714 4.093 11.767 1.00 88.25 137 SER A O 1
ATOM 1145 N N . ARG A 1 138 ? 14.366 3.525 13.174 1.00 87.19 138 ARG A N 1
ATOM 1146 C CA . ARG A 1 138 ? 14.301 4.780 13.921 1.00 87.19 138 ARG A CA 1
ATOM 1147 C C . ARG A 1 138 ? 15.013 5.869 13.114 1.00 87.19 138 ARG A C 1
ATOM 1149 O O . ARG A 1 138 ? 16.082 5.615 12.565 1.00 87.19 138 ARG A O 1
ATOM 1156 N N . PHE A 1 139 ? 14.402 7.040 13.044 1.00 86.94 139 PHE A N 1
ATOM 1157 C CA . PHE A 1 139 ? 15.009 8.292 12.619 1.00 86.94 139 PHE A CA 1
ATOM 1158 C C . PHE A 1 139 ? 15.261 9.144 13.862 1.00 86.94 139 PHE A C 1
ATOM 1160 O O . PHE A 1 139 ? 14.364 9.267 14.701 1.00 86.94 139 PHE A O 1
ATOM 1167 N N . SER A 1 140 ? 16.440 9.752 13.946 1.00 85.69 140 SER A N 1
ATOM 1168 C CA . SER A 1 140 ? 16.815 10.731 14.964 1.00 85.69 140 SER A CA 1
ATOM 1169 C C . SER A 1 140 ? 17.136 12.095 14.333 1.00 85.69 140 SER A C 1
ATOM 1171 O O . SER A 1 140 ? 17.592 12.145 13.194 1.00 85.69 140 SER A O 1
ATOM 1173 N N . PRO A 1 141 ? 16.957 13.221 15.054 1.00 81.88 141 PRO A N 1
ATOM 1174 C CA . PRO A 1 141 ? 17.166 14.576 14.518 1.00 81.88 141 PRO A CA 1
ATOM 1175 C C . PRO A 1 141 ? 18.530 14.843 13.860 1.00 81.88 141 PRO A C 1
ATOM 1177 O O . PRO A 1 141 ? 18.632 15.707 12.995 1.00 81.88 141 PRO A O 1
ATOM 1180 N N . ASN A 1 142 ? 19.570 14.105 14.260 1.00 77.12 142 ASN A N 1
ATOM 1181 C CA . ASN A 1 142 ? 20.927 14.244 13.725 1.00 77.12 142 ASN A CA 1
ATOM 1182 C C . ASN A 1 142 ? 21.204 13.334 12.510 1.00 77.12 142 ASN A C 1
ATOM 1184 O O . ASN A 1 142 ? 22.306 13.374 11.957 1.00 77.12 142 ASN A O 1
ATOM 1188 N N . ASP A 1 143 ? 20.234 12.526 12.075 1.00 71.50 143 ASP A N 1
ATOM 1189 C CA . ASP A 1 143 ? 20.385 11.638 10.924 1.00 71.50 143 ASP A CA 1
ATOM 1190 C C . ASP A 1 143 ? 20.272 12.436 9.615 1.00 71.50 143 ASP A C 1
ATOM 1192 O O . ASP A 1 143 ? 19.220 12.985 9.292 1.00 71.50 143 ASP A O 1
ATOM 1196 N N . LYS A 1 144 ? 21.346 12.471 8.811 1.00 62.53 144 LYS A N 1
ATOM 1197 C CA . LYS A 1 144 ? 21.323 13.110 7.475 1.00 62.53 144 LYS A CA 1
ATOM 1198 C C . LYS A 1 144 ? 20.442 12.337 6.483 1.00 62.53 144 LYS A C 1
ATOM 1200 O O . LYS A 1 144 ? 19.664 12.925 5.742 1.00 62.53 144 LYS A O 1
ATOM 1205 N N . ILE A 1 145 ? 20.591 11.016 6.486 1.00 66.00 145 ILE A N 1
ATOM 1206 C CA . ILE A 1 145 ? 19.735 9.977 5.899 1.00 66.00 145 ILE A CA 1
ATOM 1207 C C . ILE A 1 145 ? 19.993 8.774 6.810 1.00 66.00 145 ILE A C 1
ATOM 1209 O O . ILE A 1 145 ? 21.172 8.510 7.068 1.00 66.00 145 ILE A O 1
ATOM 1213 N N . PRO A 1 146 ? 18.984 8.056 7.330 1.00 59.62 146 PRO A N 1
ATOM 1214 C CA . PRO A 1 146 ? 19.268 6.963 8.253 1.00 59.62 146 PRO A CA 1
ATOM 1215 C C . PRO A 1 146 ? 20.163 5.915 7.574 1.00 59.62 146 PRO A C 1
ATOM 1217 O O . PRO A 1 146 ? 19.715 5.218 6.659 1.00 59.62 146 PRO A O 1
ATOM 1220 N N . LEU A 1 147 ? 21.433 5.816 8.002 1.00 50.03 147 LEU A N 1
ATOM 1221 C CA . LEU A 1 147 ? 22.430 4.878 7.454 1.00 50.03 147 LEU A CA 1
ATOM 1222 C C . LEU A 1 147 ? 21.871 3.441 7.430 1.00 50.03 147 LEU A C 1
ATOM 1224 O O . LEU A 1 147 ? 22.025 2.705 6.455 1.00 50.03 147 LEU A O 1
ATOM 1228 N N . ASN A 1 148 ? 21.107 3.102 8.470 1.00 55.56 148 ASN A N 1
ATOM 1229 C CA . ASN A 1 148 ? 20.556 1.772 8.718 1.00 55.56 148 ASN A CA 1
ATOM 1230 C C . ASN A 1 148 ? 19.440 1.347 7.746 1.00 55.56 148 ASN A C 1
ATOM 1232 O O . ASN A 1 148 ? 19.124 0.158 7.670 1.00 55.56 148 ASN A O 1
ATOM 1236 N N . LEU A 1 149 ? 18.833 2.269 6.982 1.00 60.38 149 LEU A N 1
ATOM 1237 C CA . LEU A 1 149 ? 17.803 1.899 5.996 1.00 60.38 149 LEU A CA 1
ATOM 1238 C C . LEU A 1 149 ? 18.381 0.994 4.910 1.00 60.38 149 LEU A C 1
ATOM 1240 O O . LEU A 1 149 ? 17.729 0.039 4.492 1.00 60.38 149 LEU A O 1
ATOM 1244 N N . ARG A 1 150 ? 19.614 1.277 4.479 1.00 56.38 150 ARG A N 1
ATOM 1245 C CA . ARG A 1 150 ? 20.287 0.545 3.401 1.00 56.38 150 ARG A CA 1
ATOM 1246 C C . ARG A 1 150 ? 20.897 -0.762 3.892 1.00 56.38 150 ARG A C 1
ATOM 1248 O O . ARG A 1 150 ? 20.748 -1.780 3.226 1.00 56.38 150 ARG A O 1
ATOM 1255 N N . GLU A 1 151 ? 21.508 -0.748 5.073 1.00 55.19 151 GLU A N 1
ATOM 1256 C CA . GLU A 1 151 ? 22.116 -1.942 5.674 1.00 55.19 151 GLU A CA 1
ATOM 1257 C C . GLU A 1 151 ? 21.082 -2.999 6.071 1.00 55.19 151 GLU A C 1
ATOM 1259 O O . GLU A 1 151 ? 21.380 -4.193 6.059 1.00 55.19 151 GLU A O 1
ATOM 1264 N N . SER A 1 152 ? 19.844 -2.587 6.368 1.00 60.31 152 SER A N 1
ATOM 1265 C CA . SER A 1 152 ? 18.779 -3.531 6.715 1.00 60.31 152 SER A CA 1
ATOM 1266 C C . SER A 1 152 ? 18.435 -4.497 5.575 1.00 60.31 152 SER A C 1
ATOM 1268 O O . SER A 1 152 ? 18.131 -5.656 5.845 1.00 60.31 152 SER A O 1
ATOM 1270 N N . ARG A 1 153 ? 18.542 -4.071 4.306 1.00 66.25 153 ARG A N 1
ATOM 1271 C CA . ARG A 1 153 ? 18.301 -4.945 3.143 1.00 66.25 153 ARG A CA 1
ATOM 1272 C C . ARG A 1 153 ? 19.397 -5.994 2.943 1.00 66.25 153 ARG A C 1
ATOM 1274 O O . ARG A 1 153 ? 19.133 -7.008 2.306 1.00 66.25 153 ARG A O 1
ATOM 1281 N N . THR A 1 154 ? 20.598 -5.765 3.473 1.00 62.12 154 THR A N 1
ATOM 1282 C CA . THR A 1 154 ? 21.759 -6.642 3.269 1.00 62.12 154 THR A CA 1
ATOM 1283 C C . THR A 1 154 ? 22.071 -7.536 4.468 1.00 62.12 154 THR A C 1
ATOM 1285 O O . THR A 1 154 ? 22.531 -8.655 4.264 1.00 62.12 154 THR A O 1
ATOM 1288 N N . HIS A 1 155 ? 21.790 -7.096 5.699 1.00 67.69 155 HIS A N 1
ATOM 1289 C CA . HIS A 1 155 ? 22.205 -7.816 6.912 1.00 67.69 155 HIS A CA 1
ATOM 1290 C C . HIS A 1 155 ? 21.050 -8.365 7.756 1.00 67.69 155 HIS A C 1
ATOM 1292 O O . HIS A 1 155 ? 21.271 -9.249 8.586 1.00 67.69 155 HIS A O 1
ATOM 1298 N N . ASN A 1 156 ? 19.815 -7.883 7.566 1.00 77.38 156 ASN A N 1
ATOM 1299 C CA . ASN A 1 156 ? 18.711 -8.287 8.433 1.00 77.38 156 ASN A CA 1
ATOM 1300 C C . ASN A 1 156 ? 17.929 -9.447 7.832 1.00 77.38 156 ASN A C 1
ATOM 1302 O O . ASN A 1 156 ? 17.560 -9.450 6.658 1.00 77.38 156 ASN A O 1
ATOM 1306 N N . ARG A 1 157 ? 17.581 -10.412 8.684 1.00 81.56 157 ARG A N 1
ATOM 1307 C CA . ARG A 1 157 ? 16.612 -11.445 8.326 1.00 81.56 157 ARG A CA 1
ATOM 1308 C C . ARG A 1 157 ? 15.238 -10.786 8.109 1.00 81.56 157 ARG A C 1
ATOM 1310 O O . ARG A 1 157 ? 14.750 -10.143 9.042 1.00 81.56 157 ARG A O 1
ATOM 1317 N N . PRO A 1 158 ? 14.593 -10.949 6.934 1.00 86.50 158 PRO A N 1
ATOM 1318 C CA . PRO A 1 158 ? 13.273 -10.382 6.687 1.00 86.50 158 PRO A CA 1
ATOM 1319 C C . PRO A 1 158 ? 12.252 -10.867 7.720 1.00 86.50 158 PRO A C 1
ATOM 1321 O O . PRO A 1 158 ? 12.116 -12.070 7.954 1.00 86.50 158 PRO A O 1
ATOM 1324 N N . MET A 1 159 ? 11.511 -9.937 8.319 1.00 87.62 159 MET A N 1
ATOM 1325 C CA . MET A 1 159 ? 10.469 -10.250 9.284 1.00 87.62 159 MET A CA 1
ATOM 1326 C C . MET A 1 159 ? 9.238 -10.797 8.553 1.00 87.62 159 MET A C 1
ATOM 1328 O O . MET A 1 159 ? 8.630 -10.066 7.760 1.00 87.62 159 MET A O 1
ATOM 1332 N N . PRO A 1 160 ? 8.854 -12.062 8.797 1.00 88.62 160 PRO A N 1
ATOM 1333 C CA . PRO A 1 160 ? 7.821 -12.733 8.026 1.00 88.62 160 PRO A CA 1
ATOM 1334 C C . PRO A 1 160 ? 6.456 -12.089 8.217 1.00 88.62 160 PRO A C 1
ATOM 1336 O O . PRO A 1 160 ? 6.164 -11.522 9.269 1.00 88.62 160 PRO A O 1
ATOM 1339 N N . SER A 1 161 ? 5.568 -12.264 7.234 1.00 85.25 161 SER A N 1
ATOM 1340 C CA . SER A 1 161 ? 4.153 -11.908 7.394 1.00 85.25 161 SER A CA 1
ATOM 1341 C C . SER A 1 161 ? 3.901 -10.414 7.673 1.00 85.25 161 SER A C 1
ATOM 1343 O O . SER A 1 161 ? 2.977 -10.065 8.409 1.00 85.25 161 SER A O 1
ATOM 1345 N N . THR A 1 162 ? 4.689 -9.517 7.073 1.00 92.38 162 THR A N 1
ATOM 1346 C CA . THR A 1 162 ? 4.634 -8.069 7.362 1.00 92.38 162 THR A CA 1
ATOM 1347 C C . THR A 1 162 ? 4.216 -7.201 6.184 1.00 92.38 162 THR A C 1
ATOM 1349 O O . THR A 1 162 ? 3.770 -6.075 6.401 1.00 92.38 162 THR A O 1
ATOM 1352 N N . CYS A 1 163 ? 4.314 -7.696 4.952 1.00 95.19 163 CYS A N 1
ATOM 1353 C CA . CYS A 1 163 ? 4.130 -6.881 3.757 1.00 95.19 163 CYS A CA 1
ATOM 1354 C C . CYS A 1 163 ? 3.513 -7.689 2.599 1.00 95.19 163 CYS A C 1
ATOM 1356 O O . CYS A 1 163 ? 3.519 -8.920 2.610 1.00 95.19 163 CYS A O 1
ATOM 1358 N N . PHE A 1 164 ? 2.962 -6.996 1.610 1.00 96.31 164 PHE A N 1
ATOM 1359 C CA . PHE A 1 164 ? 2.616 -7.517 0.290 1.00 96.31 164 PHE A CA 1
ATOM 1360 C C . PHE A 1 164 ? 3.534 -6.881 -0.746 1.00 96.31 164 PHE A C 1
ATOM 1362 O O . PHE A 1 164 ? 3.839 -5.703 -0.628 1.00 96.31 164 PHE A O 1
ATOM 1369 N N . HIS A 1 165 ? 3.929 -7.617 -1.774 1.00 96.06 165 HIS A N 1
ATOM 1370 C CA . HIS A 1 165 ? 4.582 -7.045 -2.945 1.00 96.06 165 HIS A CA 1
ATOM 1371 C C . HIS A 1 165 ? 3.778 -7.446 -4.177 1.00 96.06 165 HIS A C 1
ATOM 1373 O O . HIS A 1 165 ? 3.486 -8.631 -4.324 1.00 96.06 165 HIS A O 1
ATOM 1379 N N . CYS A 1 166 ? 3.387 -6.501 -5.035 1.00 94.88 166 CYS A N 1
ATOM 1380 C CA . CYS A 1 166 ? 2.776 -6.846 -6.319 1.00 94.88 166 CYS A CA 1
ATOM 1381 C C . CYS A 1 166 ? 3.369 -6.067 -7.489 1.00 94.88 166 CYS A C 1
ATOM 1383 O O . CYS A 1 166 ? 3.018 -4.911 -7.715 1.00 94.88 166 CYS A O 1
ATOM 1385 N N . SER A 1 167 ? 4.224 -6.729 -8.268 1.00 94.19 167 SER A N 1
ATOM 1386 C CA . SER A 1 167 ? 5.050 -6.032 -9.257 1.00 94.19 167 SER A CA 1
ATOM 1387 C C . SER A 1 167 ? 4.254 -5.482 -10.454 1.00 94.19 167 SER A C 1
ATOM 1389 O O . SER A 1 167 ? 4.428 -4.333 -10.848 1.00 94.19 167 SER A O 1
ATOM 1391 N N . TYR A 1 168 ? 3.347 -6.266 -11.027 1.00 95.56 168 TYR A N 1
ATOM 1392 C CA . TYR A 1 168 ? 2.594 -5.955 -12.249 1.00 95.56 168 TYR A CA 1
ATOM 1393 C C . TYR A 1 168 ? 1.072 -5.985 -12.025 1.00 95.56 168 TYR A C 1
ATOM 1395 O O . TYR A 1 168 ? 0.319 -6.323 -12.937 1.00 95.56 168 TYR A O 1
ATOM 1403 N N . CYS A 1 169 ? 0.609 -5.599 -10.828 1.00 92.06 169 CYS A N 1
ATOM 1404 C CA . CYS A 1 169 ? -0.815 -5.432 -10.489 1.00 92.06 169 CYS A CA 1
ATOM 1405 C C . CYS A 1 169 ? -1.447 -4.208 -11.191 1.00 92.06 169 CYS A C 1
ATOM 1407 O O . CYS A 1 169 ? -1.919 -3.275 -10.538 1.00 92.06 169 CYS A O 1
ATOM 1409 N N . PHE A 1 170 ? -1.454 -4.197 -12.522 1.00 92.44 170 PHE A N 1
ATOM 1410 C CA . PHE A 1 170 ? -2.025 -3.127 -13.337 1.00 92.44 170 PHE A CA 1
ATOM 1411 C C . PHE A 1 170 ? -3.297 -3.580 -14.051 1.00 92.44 170 PHE A C 1
ATOM 1413 O O . PHE A 1 170 ? -3.429 -4.731 -14.456 1.00 92.44 170 PHE A O 1
ATOM 1420 N N . ASP A 1 171 ? -4.231 -2.650 -14.239 1.00 86.19 171 ASP A N 1
ATOM 1421 C CA . ASP A 1 171 ? -5.495 -2.873 -14.945 1.00 86.19 171 ASP A CA 1
ATOM 1422 C C . ASP A 1 171 ? -5.381 -2.656 -16.466 1.00 86.19 171 ASP A C 1
ATOM 1424 O O . ASP A 1 171 ? -6.296 -3.008 -17.210 1.00 86.19 171 ASP A O 1
ATOM 1428 N N . ARG A 1 172 ? -4.269 -2.077 -16.944 1.00 92.50 172 ARG A N 1
ATOM 1429 C CA . ARG A 1 172 ? -4.063 -1.692 -18.349 1.00 92.50 172 ARG A CA 1
ATOM 1430 C C . ARG A 1 172 ? -2.743 -2.212 -18.903 1.00 92.50 172 ARG A C 1
ATOM 1432 O O . ARG A 1 172 ? -1.692 -2.055 -18.283 1.00 92.50 172 ARG A O 1
ATOM 1439 N N . LEU A 1 173 ? -2.795 -2.713 -20.139 1.00 91.38 173 LEU A N 1
ATOM 1440 C CA . LEU A 1 173 ? -1.621 -3.133 -20.913 1.00 91.38 173 LEU A CA 1
ATOM 1441 C C . LEU A 1 173 ? -0.583 -2.010 -21.049 1.00 91.38 173 LEU A C 1
ATOM 1443 O O . LEU A 1 173 ? 0.607 -2.239 -20.859 1.00 91.38 173 LEU A O 1
ATOM 1447 N N . GLU A 1 174 ? -1.039 -0.785 -21.309 1.00 94.31 174 GLU A N 1
ATOM 1448 C CA . GLU A 1 174 ? -0.151 0.375 -21.447 1.00 94.31 174 GLU A CA 1
ATOM 1449 C C . GLU A 1 174 ? 0.622 0.682 -20.162 1.00 94.31 174 GLU A C 1
ATOM 1451 O O . GLU A 1 174 ? 1.772 1.105 -20.216 1.00 94.31 174 GLU A O 1
ATOM 1456 N N . THR A 1 175 ? 0.044 0.410 -18.990 1.00 93.50 175 THR A N 1
ATOM 1457 C CA . THR A 1 175 ? 0.748 0.592 -17.715 1.00 93.50 175 THR A CA 1
ATOM 1458 C C . THR A 1 175 ? 1.807 -0.490 -17.494 1.00 93.50 175 THR A C 1
ATOM 1460 O O . THR A 1 175 ? 2.882 -0.186 -16.977 1.00 93.50 175 THR A O 1
ATOM 1463 N N . VAL A 1 176 ? 1.557 -1.725 -17.948 1.00 95.69 176 VAL A N 1
ATOM 1464 C CA . VAL A 1 176 ? 2.572 -2.795 -17.965 1.00 95.69 176 VAL A CA 1
ATOM 1465 C C . VAL A 1 176 ? 3.753 -2.391 -18.851 1.00 95.69 176 VAL A C 1
ATOM 1467 O O . VAL A 1 176 ? 4.890 -2.385 -18.380 1.00 95.69 176 VAL A O 1
ATOM 1470 N N . ARG A 1 177 ? 3.483 -1.969 -20.094 1.00 96.31 177 ARG A N 1
ATOM 1471 C CA . ARG A 1 177 ? 4.503 -1.477 -21.041 1.00 96.31 177 ARG A CA 1
ATOM 1472 C C . ARG A 1 177 ? 5.286 -0.298 -20.481 1.00 96.31 177 ARG A C 1
ATOM 1474 O O . ARG A 1 177 ? 6.512 -0.271 -20.557 1.00 96.31 177 ARG A O 1
ATOM 1481 N N . LEU A 1 178 ? 4.588 0.650 -19.853 1.00 94.81 178 LEU A N 1
ATOM 1482 C CA . LEU A 1 178 ? 5.223 1.792 -19.211 1.00 94.81 178 LEU A CA 1
ATOM 1483 C C . LEU A 1 178 ? 6.194 1.346 -18.114 1.00 94.81 178 LEU A C 1
ATOM 1485 O O . LEU A 1 178 ? 7.306 1.863 -18.080 1.00 94.81 178 LEU A O 1
ATOM 1489 N N . LYS A 1 179 ? 5.827 0.389 -17.245 1.00 95.31 179 LYS A N 1
ATOM 1490 C CA . LYS A 1 179 ? 6.748 -0.116 -16.209 1.00 95.31 179 LYS A CA 1
ATOM 1491 C C . LYS A 1 179 ? 7.988 -0.763 -16.834 1.00 95.31 179 LYS A C 1
ATOM 1493 O O . LYS A 1 179 ? 9.092 -0.402 -16.426 1.00 95.31 179 LYS A O 1
ATOM 1498 N N . ILE A 1 180 ? 7.815 -1.614 -17.853 1.00 96.38 180 ILE A N 1
ATOM 1499 C CA . ILE A 1 180 ? 8.925 -2.243 -18.597 1.00 96.38 180 ILE A CA 1
ATOM 1500 C C . ILE A 1 180 ? 9.879 -1.177 -19.157 1.00 96.38 180 ILE A C 1
ATOM 1502 O O . ILE A 1 180 ? 11.088 -1.291 -19.007 1.00 96.38 180 ILE A O 1
ATOM 1506 N N . ALA A 1 181 ? 9.346 -0.088 -19.712 1.00 94.56 181 ALA A N 1
ATOM 1507 C CA . ALA A 1 181 ? 10.149 0.998 -20.273 1.00 94.56 181 ALA A CA 1
ATOM 1508 C C . ALA A 1 181 ? 10.794 1.941 -19.231 1.00 94.56 181 ALA A C 1
ATOM 1510 O O . ALA A 1 181 ? 11.606 2.797 -19.607 1.00 94.56 181 ALA A O 1
ATOM 1511 N N . SER A 1 182 ? 10.396 1.865 -17.955 1.00 93.31 182 SER A N 1
ATOM 1512 C CA . SER A 1 182 ? 10.654 2.921 -16.956 1.00 93.31 182 SER A CA 1
ATOM 1513 C C . SER A 1 182 ? 11.557 2.519 -15.791 1.00 93.31 182 SER A C 1
ATOM 1515 O O . SER A 1 182 ? 12.122 3.407 -15.152 1.00 93.31 182 SER A O 1
ATOM 1517 N N . PHE A 1 183 ? 11.643 1.231 -15.465 1.00 92.75 183 PHE A N 1
ATOM 1518 C CA . PHE A 1 183 ? 12.409 0.723 -14.321 1.00 92.75 183 PHE A CA 1
ATOM 1519 C C . PHE A 1 183 ? 13.908 0.540 -14.619 1.00 92.75 183 PHE A C 1
ATOM 1521 O O . PHE A 1 183 ? 14.354 0.712 -15.750 1.00 92.75 183 PHE A O 1
ATOM 1528 N N . SER A 1 184 ? 14.691 0.227 -13.585 1.00 92.19 184 SER A N 1
ATOM 1529 C CA . SER A 1 184 ? 16.159 0.265 -13.640 1.00 92.19 184 SER A CA 1
ATOM 1530 C C . SER A 1 184 ? 16.809 -0.850 -14.462 1.00 92.19 184 SER A C 1
ATOM 1532 O O . SER A 1 184 ? 17.936 -0.680 -14.922 1.00 92.19 184 SER A O 1
ATOM 1534 N N . HIS A 1 185 ? 16.105 -1.960 -14.697 1.00 92.81 185 HIS A N 1
ATOM 1535 C CA . HIS A 1 185 ? 16.573 -3.042 -15.566 1.00 92.81 185 HIS A CA 1
ATOM 1536 C C . HIS A 1 185 ? 16.325 -2.708 -17.042 1.00 92.81 185 HIS A C 1
ATOM 1538 O O . HIS A 1 185 ? 15.483 -3.307 -17.714 1.00 92.81 185 HIS A O 1
ATOM 1544 N N . THR A 1 186 ? 17.040 -1.703 -17.542 1.00 94.00 186 THR A N 1
ATOM 1545 C CA . THR A 1 186 ? 16.912 -1.223 -18.928 1.00 94.00 186 THR A CA 1
ATOM 1546 C C . THR A 1 186 ? 17.252 -2.285 -19.977 1.00 94.00 186 THR A C 1
ATOM 1548 O O . THR A 1 186 ? 16.754 -2.219 -21.095 1.00 94.00 186 THR A O 1
ATOM 1551 N N . GLU A 1 187 ? 18.022 -3.312 -19.616 1.00 94.75 187 GLU A N 1
ATOM 1552 C CA . GLU A 1 187 ? 18.315 -4.476 -20.456 1.00 94.75 187 GLU A CA 1
ATOM 1553 C C . GLU A 1 187 ? 17.070 -5.314 -20.796 1.00 94.75 187 GLU A C 1
ATOM 1555 O O . GLU A 1 187 ? 17.072 -6.065 -21.770 1.00 94.75 187 GLU A O 1
ATOM 1560 N N . LEU A 1 188 ? 15.998 -5.174 -20.010 1.00 94.88 188 LEU A N 1
ATOM 1561 C CA . LEU A 1 188 ? 14.710 -5.827 -20.234 1.00 94.88 188 LEU A CA 1
ATOM 1562 C C . LEU A 1 188 ? 13.742 -4.957 -21.060 1.00 94.88 188 LEU A C 1
ATOM 1564 O O . LEU A 1 188 ? 12.626 -5.385 -21.343 1.00 94.88 188 LEU A O 1
ATOM 1568 N N . ASP A 1 189 ? 14.135 -3.750 -21.476 1.00 95.94 189 ASP A N 1
ATOM 1569 C CA . ASP A 1 189 ? 13.330 -2.876 -22.341 1.00 95.94 189 ASP A CA 1
ATOM 1570 C C . ASP A 1 189 ? 13.497 -3.269 -23.823 1.00 95.94 189 ASP A C 1
ATOM 1572 O O . ASP A 1 189 ? 14.105 -2.553 -24.616 1.00 95.94 189 ASP A O 1
ATOM 1576 N N . VAL A 1 190 ? 12.991 -4.450 -24.205 1.00 96.69 190 VAL A N 1
ATOM 1577 C CA . VAL A 1 190 ? 13.105 -4.988 -25.578 1.00 96.69 190 VAL A CA 1
ATOM 1578 C C . VAL A 1 190 ? 11.737 -5.203 -26.236 1.00 96.69 190 VAL A C 1
ATOM 1580 O O . VAL A 1 190 ? 10.790 -5.584 -25.544 1.00 96.69 190 VAL A O 1
ATOM 1583 N N . PRO A 1 191 ? 11.602 -5.049 -27.576 1.00 97.81 191 PRO A N 1
ATOM 1584 C CA . PRO A 1 191 ? 10.308 -5.118 -28.272 1.00 97.81 191 PRO A CA 1
ATOM 1585 C C . PRO A 1 191 ? 9.478 -6.369 -27.965 1.00 97.81 191 PRO A C 1
ATOM 1587 O O . PRO A 1 191 ? 8.257 -6.288 -27.865 1.00 97.81 191 PRO A O 1
ATOM 1590 N N . LYS A 1 192 ? 10.142 -7.513 -27.753 1.00 97.19 192 LYS A N 1
ATOM 1591 C CA . LYS A 1 192 ? 9.503 -8.778 -27.373 1.00 97.19 192 LYS A CA 1
ATOM 1592 C C . LYS A 1 192 ? 8.620 -8.639 -26.131 1.00 97.19 192 LYS A C 1
ATOM 1594 O O . LYS A 1 192 ? 7.489 -9.109 -26.136 1.00 97.19 192 LYS A O 1
ATOM 1599 N N . TYR A 1 193 ? 9.112 -7.977 -25.085 1.00 97.44 193 TYR A N 1
ATOM 1600 C CA . TYR A 1 193 ? 8.398 -7.867 -23.811 1.00 97.44 193 TYR A CA 1
ATOM 1601 C C . TYR A 1 193 ? 7.323 -6.774 -23.823 1.00 97.44 193 TYR A C 1
ATOM 1603 O O . TYR A 1 193 ? 6.490 -6.727 -22.923 1.00 97.44 193 TYR A O 1
ATOM 1611 N N . HIS A 1 194 ? 7.281 -5.950 -24.875 1.00 97.06 194 HIS A N 1
ATOM 1612 C CA . HIS A 1 194 ? 6.188 -5.011 -25.151 1.00 97.06 194 HIS A CA 1
ATOM 1613 C C . HIS A 1 194 ? 5.068 -5.614 -26.004 1.00 97.06 194 HIS A C 1
ATOM 1615 O O . HIS A 1 194 ? 3.993 -5.009 -26.126 1.00 97.06 194 HIS A O 1
ATOM 1621 N N . ASP A 1 195 ? 5.291 -6.784 -26.608 1.00 98.00 195 ASP A N 1
ATOM 1622 C CA . ASP A 1 195 ? 4.298 -7.428 -27.457 1.00 98.00 195 ASP A CA 1
ATOM 1623 C C . ASP A 1 195 ? 3.039 -7.792 -26.658 1.00 98.00 195 ASP A C 1
ATOM 1625 O O . ASP A 1 195 ? 3.080 -8.360 -25.565 1.00 98.00 195 ASP A O 1
ATOM 1629 N N . GLN A 1 196 ? 1.882 -7.457 -27.225 1.00 97.38 196 GLN A N 1
ATOM 1630 C CA . GLN A 1 196 ? 0.603 -7.672 -26.561 1.00 97.38 196 GLN A CA 1
ATOM 1631 C C . GLN A 1 196 ? 0.299 -9.160 -26.374 1.00 97.38 196 GLN A C 1
ATOM 1633 O O . GLN A 1 196 ? -0.257 -9.537 -25.342 1.00 97.38 196 GLN A O 1
ATOM 1638 N N . LYS A 1 197 ? 0.615 -10.003 -27.366 1.00 97.19 197 LYS A N 1
ATOM 1639 C CA . LYS A 1 197 ? 0.326 -11.439 -27.282 1.00 97.19 197 LYS A CA 1
ATOM 1640 C C . LYS A 1 197 ? 1.207 -12.082 -26.218 1.00 97.19 197 LYS A C 1
ATOM 1642 O O . LYS A 1 197 ? 0.678 -12.848 -25.418 1.00 97.19 197 LYS A O 1
ATOM 1647 N N . HIS A 1 198 ? 2.485 -11.704 -26.162 1.00 97.25 198 HIS A N 1
ATOM 1648 C CA . HIS A 1 198 ? 3.424 -12.108 -25.114 1.00 97.25 198 HIS A CA 1
ATOM 1649 C C . HIS A 1 198 ? 2.910 -11.744 -23.718 1.00 97.25 198 HIS A C 1
ATOM 1651 O O . HIS A 1 198 ? 2.698 -12.630 -22.894 1.00 97.25 198 HIS A O 1
ATOM 1657 N N . ILE A 1 199 ? 2.605 -10.464 -23.466 1.00 96.31 199 ILE A N 1
ATOM 1658 C CA . ILE A 1 199 ? 2.130 -10.014 -22.146 1.00 96.31 199 ILE A CA 1
ATOM 1659 C C . ILE A 1 199 ? 0.845 -10.752 -21.742 1.00 96.31 199 ILE A C 1
ATOM 1661 O O . ILE A 1 199 ? 0.728 -11.219 -20.608 1.00 96.31 199 ILE A O 1
ATOM 1665 N N . ILE A 1 200 ? -0.121 -10.888 -22.658 1.00 95.19 200 ILE A N 1
ATOM 1666 C CA . ILE A 1 200 ? -1.382 -11.588 -22.376 1.00 95.19 200 ILE A CA 1
ATOM 1667 C C . ILE A 1 200 ? -1.140 -13.071 -22.072 1.00 95.19 200 ILE A C 1
ATOM 1669 O O . ILE A 1 200 ? -1.772 -13.603 -21.157 1.00 95.19 200 ILE A O 1
ATOM 1673 N N . ASP A 1 201 ? -0.255 -13.740 -22.812 1.00 95.62 201 ASP A N 1
ATOM 1674 C CA . ASP A 1 201 ? 0.109 -15.135 -22.555 1.00 95.62 201 ASP A CA 1
ATOM 1675 C C . ASP A 1 201 ? 0.734 -15.296 -21.164 1.00 95.62 201 ASP A C 1
ATOM 1677 O O . ASP A 1 201 ? 0.279 -16.134 -20.378 1.00 95.62 201 ASP A O 1
ATOM 1681 N N . CYS A 1 202 ? 1.698 -14.441 -20.814 1.00 95.50 202 CYS A N 1
ATOM 1682 C CA . CYS A 1 202 ? 2.356 -14.481 -19.514 1.00 95.50 202 CYS A CA 1
ATOM 1683 C C . CYS A 1 202 ? 1.378 -14.234 -18.359 1.00 95.50 202 CYS A C 1
ATOM 1685 O O . CYS A 1 202 ? 1.349 -15.018 -17.409 1.00 95.50 202 CYS A O 1
ATOM 1687 N N . VAL A 1 203 ? 0.513 -13.218 -18.470 1.00 92.44 203 VAL A N 1
ATOM 1688 C CA . VAL A 1 203 ? -0.513 -12.909 -17.460 1.00 92.44 203 VAL A CA 1
ATOM 1689 C C . VAL A 1 203 ? -1.512 -14.055 -17.305 1.00 92.44 203 VAL A C 1
ATOM 1691 O O . VAL A 1 203 ? -1.871 -14.414 -16.187 1.00 92.44 203 VAL A O 1
ATOM 1694 N N . ARG A 1 204 ? -1.985 -14.656 -18.405 1.00 91.38 204 ARG A N 1
ATOM 1695 C CA . ARG A 1 204 ? -2.977 -15.745 -18.341 1.00 91.38 204 ARG A CA 1
ATOM 1696 C C . ARG A 1 204 ? -2.411 -16.992 -17.680 1.00 91.38 204 ARG A C 1
ATOM 1698 O O . ARG A 1 204 ? -3.102 -17.604 -16.857 1.00 91.38 204 ARG A O 1
ATOM 1705 N N . ASN A 1 205 ? -1.174 -17.325 -18.036 1.00 93.19 205 ASN A N 1
ATOM 1706 C CA . ASN A 1 205 ? -0.537 -18.593 -17.708 1.00 93.19 205 ASN A CA 1
ATOM 1707 C C . ASN A 1 205 ? 0.443 -18.510 -16.529 1.00 93.19 205 ASN A C 1
ATOM 1709 O O . ASN A 1 205 ? 1.028 -19.526 -16.168 1.00 93.19 205 ASN A O 1
ATOM 1713 N N . GLY A 1 206 ? 0.621 -17.336 -15.913 1.00 92.50 206 GLY A N 1
ATOM 1714 C CA . GLY A 1 206 ? 1.527 -17.166 -14.773 1.00 92.50 206 GLY A CA 1
ATOM 1715 C C . GLY A 1 206 ? 3.007 -17.350 -15.122 1.00 92.50 206 GLY A C 1
ATOM 1716 O O . GLY A 1 206 ? 3.805 -17.716 -14.258 1.00 92.50 206 GLY A O 1
ATOM 1717 N N . LYS A 1 207 ? 3.380 -17.123 -16.386 1.00 94.62 207 LYS A N 1
ATOM 1718 C CA . LYS A 1 207 ? 4.780 -17.179 -16.840 1.00 94.62 207 LYS A CA 1
ATOM 1719 C C . LYS A 1 207 ? 5.507 -15.897 -16.450 1.00 94.62 207 LYS A C 1
ATOM 1721 O O . LYS A 1 207 ? 4.856 -14.895 -16.173 1.00 94.62 207 LYS A O 1
ATOM 1726 N N . ASP A 1 208 ? 6.832 -15.904 -16.448 1.00 95.88 208 ASP A N 1
ATOM 1727 C CA . ASP A 1 208 ? 7.621 -14.680 -16.297 1.00 95.88 208 ASP A CA 1
ATOM 1728 C C . ASP A 1 208 ? 7.478 -13.754 -17.513 1.00 95.88 208 ASP A C 1
ATOM 1730 O O . ASP A 1 208 ? 7.387 -14.223 -18.647 1.00 95.88 208 ASP A O 1
ATOM 1734 N N . LEU A 1 209 ? 7.470 -12.434 -17.292 1.00 96.19 209 LEU A N 1
ATOM 1735 C CA . LEU A 1 209 ? 7.425 -11.462 -18.394 1.00 96.19 209 LEU A CA 1
ATOM 1736 C C . LEU A 1 209 ? 8.710 -11.464 -19.225 1.00 96.19 209 LEU A C 1
ATOM 1738 O O . LEU A 1 209 ? 8.670 -11.039 -20.376 1.00 96.19 209 LEU A O 1
ATOM 1742 N N . TYR A 1 210 ? 9.820 -11.928 -18.653 1.00 97.06 210 TYR A N 1
ATOM 1743 C CA . TYR A 1 210 ? 11.166 -11.790 -19.205 1.00 97.06 210 TYR A CA 1
ATOM 1744 C C . TYR A 1 210 ? 11.821 -13.133 -19.545 1.00 97.06 210 TYR A C 1
ATOM 1746 O O . TYR A 1 210 ? 13.044 -13.212 -19.644 1.00 97.06 210 TYR A O 1
ATOM 1754 N N . ASP A 1 211 ? 11.015 -14.191 -19.681 1.00 94.38 211 ASP A N 1
ATOM 1755 C CA . ASP A 1 211 ? 11.443 -15.558 -20.003 1.00 94.38 211 ASP A CA 1
ATOM 1756 C C . ASP A 1 211 ? 12.527 -16.138 -19.082 1.00 94.38 211 ASP A C 1
ATOM 1758 O O . ASP A 1 211 ? 13.263 -17.055 -19.454 1.00 94.38 211 ASP A O 1
ATOM 1762 N N . ARG A 1 212 ? 12.624 -15.648 -17.843 1.00 93.62 212 ARG A N 1
ATOM 1763 C CA . ARG A 1 212 ? 13.545 -16.212 -16.857 1.00 93.62 212 ARG A CA 1
ATOM 1764 C C . ARG A 1 212 ? 12.972 -17.540 -16.382 1.00 93.62 212 ARG A C 1
ATOM 1766 O O . ARG A 1 212 ? 11.999 -17.576 -15.639 1.00 93.62 212 ARG A O 1
ATOM 1773 N N . HIS A 1 213 ? 13.584 -18.649 -16.793 1.00 88.19 213 HIS A N 1
ATOM 1774 C CA . HIS A 1 213 ? 13.093 -19.998 -16.478 1.00 88.19 213 HIS A CA 1
ATOM 1775 C C . HIS A 1 213 ? 12.986 -20.295 -14.973 1.00 88.19 213 HIS A C 1
ATOM 1777 O O . HIS A 1 213 ? 12.189 -21.144 -14.568 1.00 88.19 213 HIS A O 1
ATOM 1783 N N . SER A 1 214 ? 13.775 -19.595 -14.153 1.00 90.38 214 SER A N 1
ATOM 1784 C CA . SER A 1 214 ? 13.737 -19.681 -12.692 1.00 90.38 214 SER A CA 1
ATOM 1785 C C . SER A 1 214 ? 12.551 -18.955 -12.060 1.00 90.38 214 SER A C 1
ATOM 1787 O O . SER A 1 214 ? 12.324 -19.142 -10.873 1.00 90.38 214 SER A O 1
ATOM 1789 N N . GLU A 1 215 ? 11.809 -18.139 -12.810 1.00 92.19 215 GLU A N 1
ATOM 1790 C CA . GLU A 1 215 ? 10.715 -17.306 -12.313 1.00 92.19 215 GLU A CA 1
ATOM 1791 C C . GLU A 1 215 ? 9.376 -17.879 -12.792 1.00 92.19 215 GLU A C 1
ATOM 1793 O O . GLU A 1 215 ? 9.101 -17.981 -13.988 1.00 92.19 215 GLU A O 1
ATOM 1798 N N . GLN A 1 216 ? 8.524 -18.285 -11.850 1.00 92.19 216 GLN A N 1
ATOM 1799 C CA . GLN A 1 216 ? 7.203 -18.842 -12.154 1.00 92.19 216 GLN A CA 1
ATOM 1800 C C . GLN A 1 216 ? 6.179 -18.389 -11.120 1.00 92.19 216 GLN A C 1
ATOM 1802 O O . GLN A 1 216 ? 6.471 -18.328 -9.920 1.00 92.19 216 GLN A O 1
ATOM 1807 N N . TYR A 1 217 ? 4.953 -18.118 -11.569 1.00 94.94 217 TYR A N 1
ATOM 1808 C CA . TYR A 1 217 ? 3.891 -17.587 -10.723 1.00 94.94 217 TYR A CA 1
ATOM 1809 C C . TYR A 1 217 ? 2.674 -18.506 -10.760 1.00 94.94 217 TYR A C 1
ATOM 1811 O O . TYR A 1 217 ? 2.009 -18.664 -11.781 1.00 94.94 217 TYR A O 1
ATOM 1819 N N . ARG A 1 218 ? 2.354 -19.114 -9.618 1.00 93.75 218 ARG A N 1
ATOM 1820 C CA . ARG A 1 218 ? 1.213 -20.027 -9.502 1.00 93.75 218 ARG A CA 1
ATOM 1821 C C . ARG A 1 218 ? -0.042 -19.281 -9.083 1.00 93.75 218 ARG A C 1
ATOM 1823 O O . ARG A 1 218 ? 0.018 -18.377 -8.246 1.00 93.75 218 ARG A O 1
ATOM 1830 N N . ARG A 1 219 ? -1.185 -19.719 -9.614 1.00 93.50 219 ARG A N 1
ATOM 1831 C CA . ARG A 1 219 ? -2.489 -19.263 -9.135 1.00 93.50 219 ARG A CA 1
ATOM 1832 C C . ARG A 1 219 ? -2.738 -19.788 -7.720 1.00 93.50 219 ARG A C 1
ATOM 1834 O O . ARG A 1 219 ? -2.574 -20.979 -7.468 1.00 93.50 219 ARG A O 1
ATOM 1841 N N . VAL A 1 220 ? -3.127 -18.908 -6.806 1.00 90.94 220 VAL A N 1
ATOM 1842 C CA . VAL A 1 220 ? -3.546 -19.238 -5.440 1.00 90.94 220 VAL A CA 1
ATOM 1843 C C . VAL A 1 220 ? -5.034 -18.955 -5.264 1.00 90.94 220 VAL A C 1
ATOM 1845 O O . VAL A 1 220 ? -5.597 -18.090 -5.936 1.00 90.94 220 VAL A O 1
ATOM 1848 N N . ASN A 1 221 ? -5.680 -19.671 -4.343 1.00 86.31 221 ASN A N 1
ATOM 1849 C CA . ASN A 1 221 ? -7.060 -19.379 -3.983 1.00 86.31 221 ASN A CA 1
ATOM 1850 C C . ASN A 1 221 ? -7.117 -18.047 -3.223 1.00 86.31 221 ASN A C 1
ATOM 1852 O O . ASN A 1 221 ? -6.647 -17.943 -2.091 1.00 86.31 221 ASN A O 1
ATOM 1856 N N . ILE A 1 222 ? -7.724 -17.029 -3.836 1.00 82.25 222 ILE A N 1
ATOM 1857 C CA . ILE A 1 222 ? -7.813 -15.681 -3.261 1.00 82.25 222 ILE A CA 1
ATOM 1858 C C . ILE A 1 222 ? -8.571 -15.638 -1.919 1.00 82.25 222 ILE A C 1
ATOM 1860 O O . ILE A 1 222 ? -8.417 -14.695 -1.147 1.00 82.25 222 ILE A O 1
ATOM 1864 N N . ASN A 1 223 ? -9.396 -16.649 -1.629 1.00 80.62 223 ASN A N 1
ATOM 1865 C CA . ASN A 1 223 ? -10.138 -16.754 -0.370 1.00 80.62 223 ASN A CA 1
ATOM 1866 C C . ASN A 1 223 ? -9.304 -17.358 0.774 1.00 80.62 223 ASN A C 1
ATOM 1868 O O . ASN A 1 223 ? -9.733 -17.312 1.922 1.00 80.62 223 ASN A O 1
ATOM 1872 N N . GLU A 1 224 ? -8.126 -17.906 0.474 1.00 84.75 224 GLU A N 1
ATOM 1873 C CA . GLU A 1 224 ? -7.214 -18.523 1.448 1.00 84.75 224 GLU A CA 1
ATOM 1874 C C . GLU A 1 224 ? -6.017 -17.622 1.784 1.00 84.75 224 GLU A C 1
ATOM 1876 O O . GLU A 1 224 ? -5.129 -18.012 2.542 1.00 84.75 224 GLU A O 1
ATOM 1881 N N . ILE A 1 225 ? -5.975 -16.410 1.225 1.00 84.12 225 ILE A N 1
ATOM 1882 C CA . ILE A 1 225 ? -4.872 -15.468 1.414 1.00 84.12 225 ILE A CA 1
ATOM 1883 C C . ILE A 1 225 ? -5.334 -14.164 2.062 1.00 84.12 225 ILE A C 1
ATOM 1885 O O . ILE A 1 225 ? -6.465 -13.704 1.903 1.00 84.12 225 ILE A O 1
ATOM 1889 N N . GLU A 1 226 ? -4.409 -13.530 2.777 1.00 88.81 226 GLU A N 1
ATOM 1890 C CA . GLU A 1 226 ? -4.571 -12.148 3.218 1.00 88.81 226 GLU A CA 1
ATOM 1891 C C . GLU A 1 226 ? -4.484 -11.223 1.990 1.00 88.81 226 GLU A C 1
ATOM 1893 O O . GLU A 1 226 ? -3.606 -11.393 1.145 1.00 88.81 226 GLU A O 1
ATOM 1898 N N . LEU A 1 227 ? -5.369 -10.228 1.900 1.00 89.94 227 LEU A N 1
ATOM 1899 C CA . LEU A 1 227 ? -5.361 -9.215 0.840 1.00 89.94 227 LEU A CA 1
ATOM 1900 C C . LEU A 1 227 ? -5.138 -7.827 1.442 1.00 89.94 227 LEU A C 1
ATOM 1902 O O . LEU A 1 227 ? -5.545 -7.586 2.584 1.00 89.94 227 LEU A O 1
ATOM 1906 N N . PRO A 1 228 ? -4.578 -6.864 0.687 1.00 89.44 228 PRO A N 1
ATOM 1907 C CA . PRO A 1 228 ? -4.560 -5.483 1.136 1.00 89.44 228 PRO A CA 1
ATOM 1908 C C . PRO A 1 228 ? -5.977 -4.991 1.420 1.00 89.44 228 PRO A C 1
ATOM 1910 O O . PRO A 1 228 ? -6.899 -5.183 0.626 1.00 89.44 228 PRO A O 1
ATOM 1913 N N . ARG A 1 229 ? -6.145 -4.287 2.541 1.00 83.12 229 ARG A N 1
ATOM 1914 C CA . ARG A 1 229 ? -7.458 -3.837 3.022 1.00 83.12 229 ARG A CA 1
ATOM 1915 C C . ARG A 1 229 ? -8.242 -3.026 1.986 1.00 83.12 229 ARG A C 1
ATOM 1917 O O . ARG A 1 229 ? -9.459 -3.127 1.934 1.00 83.12 229 ARG A O 1
ATOM 1924 N N . ILE A 1 230 ? -7.561 -2.231 1.158 1.00 79.69 230 ILE A N 1
ATOM 1925 C CA . ILE A 1 230 ? -8.223 -1.466 0.093 1.00 79.69 230 ILE A CA 1
ATOM 1926 C C . ILE A 1 230 ? -8.842 -2.385 -0.968 1.00 79.69 230 ILE A C 1
ATOM 1928 O O . ILE A 1 230 ? -9.962 -2.142 -1.396 1.00 79.69 230 ILE A O 1
ATOM 1932 N N . VAL A 1 231 ? -8.166 -3.481 -1.321 1.00 82.38 231 VAL A N 1
ATOM 1933 C CA . VAL A 1 231 ? -8.675 -4.483 -2.268 1.00 82.38 231 VAL A CA 1
ATOM 1934 C C . VAL A 1 231 ? -9.878 -5.208 -1.671 1.00 82.38 231 VAL A C 1
ATOM 1936 O O . VAL A 1 231 ? -10.859 -5.427 -2.371 1.00 82.38 231 VAL A O 1
ATOM 1939 N N . GLN A 1 232 ? -9.844 -5.523 -0.372 1.00 78.75 232 GLN A N 1
ATOM 1940 C CA . GLN A 1 232 ? -10.984 -6.123 0.333 1.00 78.75 232 GLN A CA 1
ATOM 1941 C C . GLN A 1 232 ? -12.210 -5.199 0.316 1.00 78.75 232 GLN A C 1
ATOM 1943 O O . GLN A 1 232 ? -13.283 -5.618 -0.106 1.00 78.75 232 GLN A O 1
ATOM 1948 N N . VAL A 1 233 ? -12.036 -3.926 0.693 1.00 74.44 233 VAL A N 1
ATOM 1949 C CA . VAL A 1 233 ? -13.129 -2.940 0.734 1.00 74.44 233 VAL A CA 1
ATOM 1950 C C . VAL A 1 233 ? -13.740 -2.715 -0.650 1.00 74.44 233 VAL A C 1
ATOM 1952 O O . VAL A 1 233 ? -14.961 -2.678 -0.783 1.00 74.44 233 VAL A O 1
ATOM 1955 N N . GLU A 1 234 ? -12.921 -2.568 -1.694 1.00 71.62 234 GLU A N 1
ATOM 1956 C CA . GLU A 1 234 ? -13.446 -2.381 -3.052 1.00 71.62 234 GLU A CA 1
ATOM 1957 C C . GLU A 1 234 ? -14.090 -3.665 -3.604 1.00 71.62 234 GLU A C 1
ATOM 1959 O O . GLU A 1 234 ? -15.128 -3.594 -4.262 1.00 71.62 234 GLU A O 1
ATOM 1964 N N . ARG A 1 235 ? -13.560 -4.852 -3.277 1.00 65.12 235 ARG A N 1
ATOM 1965 C CA . ARG A 1 235 ? -14.193 -6.139 -3.619 1.00 65.12 235 ARG A CA 1
ATOM 1966 C C . ARG A 1 235 ? -15.582 -6.260 -2.994 1.00 65.12 235 ARG A C 1
ATOM 1968 O O . ARG A 1 235 ? -16.522 -6.673 -3.672 1.00 65.12 235 ARG A O 1
ATOM 1975 N N . GLU A 1 236 ? -15.730 -5.885 -1.727 1.00 60.41 236 GLU A N 1
ATOM 1976 C CA . GLU A 1 236 ? -17.023 -5.872 -1.035 1.00 60.41 236 GLU A CA 1
ATOM 1977 C C . GLU A 1 236 ? -17.996 -4.873 -1.675 1.00 60.41 236 GLU A C 1
ATOM 1979 O O . GLU A 1 236 ? -19.147 -5.224 -1.930 1.00 60.41 236 GLU A O 1
ATOM 1984 N N . ARG A 1 237 ? -17.531 -3.666 -2.030 1.00 52.25 237 ARG A N 1
ATOM 1985 C CA . ARG A 1 237 ? -18.346 -2.659 -2.736 1.00 52.25 237 ARG A CA 1
ATOM 1986 C C . ARG A 1 237 ? -18.884 -3.167 -4.071 1.00 52.25 237 ARG A C 1
ATOM 1988 O O . ARG A 1 237 ? -20.068 -2.996 -4.343 1.00 52.25 237 ARG A O 1
ATOM 1995 N N . VAL A 1 238 ? -18.039 -3.817 -4.874 1.00 50.97 238 VAL A N 1
ATOM 1996 C CA . VAL A 1 238 ? -18.438 -4.394 -6.170 1.00 50.97 238 VAL A CA 1
ATOM 1997 C C . VAL A 1 238 ? -19.373 -5.593 -5.994 1.00 50.97 238 VAL A C 1
ATOM 1999 O O . VAL A 1 238 ? -20.279 -5.793 -6.794 1.00 50.97 238 VAL A O 1
ATOM 2002 N N . THR A 1 239 ? -19.188 -6.396 -4.946 1.00 49.44 239 THR A N 1
ATOM 2003 C CA . THR A 1 239 ? -20.059 -7.555 -4.683 1.00 49.44 239 THR A CA 1
ATOM 2004 C C . THR A 1 239 ? -21.474 -7.109 -4.307 1.00 49.44 239 THR A C 1
ATOM 2006 O O . THR A 1 239 ? -22.445 -7.708 -4.756 1.00 49.44 239 THR A O 1
ATOM 2009 N N . VAL A 1 240 ? -21.605 -6.014 -3.551 1.00 44.03 240 VAL A N 1
ATOM 2010 C CA . VAL A 1 240 ? -22.909 -5.421 -3.211 1.00 44.03 240 VAL A CA 1
ATOM 2011 C C . VAL A 1 240 ? -23.579 -4.775 -4.433 1.00 44.03 240 VAL A C 1
ATOM 2013 O O . VAL A 1 240 ? -24.799 -4.827 -4.544 1.00 44.03 240 VAL A O 1
ATOM 2016 N N . SER A 1 241 ? -22.812 -4.217 -5.378 1.00 41.12 241 SER A N 1
ATOM 2017 C CA . SER A 1 241 ? -23.359 -3.588 -6.592 1.00 41.12 241 SER A CA 1
ATOM 2018 C C . SER A 1 241 ? -23.644 -4.549 -7.754 1.00 41.12 241 SER A C 1
ATOM 2020 O O . SER A 1 241 ? -24.222 -4.126 -8.752 1.00 41.12 241 SER A O 1
ATOM 2022 N N . ARG A 1 242 ? -23.250 -5.827 -7.650 1.00 41.66 242 ARG A N 1
ATOM 2023 C CA . ARG A 1 242 ? -23.468 -6.859 -8.682 1.00 41.66 242 ARG A CA 1
ATOM 2024 C C . ARG A 1 242 ? -24.777 -7.635 -8.554 1.00 41.66 242 ARG A C 1
ATOM 2026 O O . ARG A 1 242 ? -25.035 -8.462 -9.418 1.00 41.66 242 ARG A O 1
ATOM 2033 N N . PHE A 1 243 ? -25.594 -7.379 -7.535 1.00 42.34 243 PHE A N 1
ATOM 2034 C CA . PHE A 1 243 ? -26.948 -7.928 -7.501 1.00 42.34 243 PHE A CA 1
ATOM 2035 C C . PHE A 1 243 ? -27.827 -7.162 -8.488 1.00 42.34 243 PHE A C 1
ATOM 2037 O O . PHE A 1 243 ? -28.219 -6.022 -8.235 1.00 42.34 243 PHE A O 1
ATOM 2044 N N . SER A 1 244 ? -28.136 -7.794 -9.618 1.00 48.81 244 SER A N 1
ATOM 2045 C CA . SER A 1 244 ? -29.248 -7.365 -10.456 1.00 48.81 244 SER A CA 1
ATOM 2046 C C . SER A 1 244 ? -30.557 -7.640 -9.702 1.00 48.81 244 SER A C 1
ATOM 2048 O O . SER A 1 244 ? -30.672 -8.695 -9.075 1.00 48.81 244 SER A O 1
ATOM 2050 N N . PRO A 1 245 ? -31.587 -6.775 -9.787 1.00 52.47 245 PRO A N 1
ATOM 2051 C CA . PRO A 1 245 ? -32.919 -7.067 -9.241 1.00 52.47 245 PRO A CA 1
ATOM 2052 C C . PRO A 1 245 ? -33.517 -8.398 -9.734 1.00 52.47 245 PRO A C 1
ATOM 2054 O O . PRO A 1 245 ? -34.442 -8.918 -9.119 1.00 52.47 245 PRO A O 1
ATOM 2057 N N . ASN A 1 246 ? -32.980 -8.946 -10.832 1.00 54.31 246 ASN A N 1
ATOM 2058 C CA . ASN A 1 246 ? -33.424 -10.186 -11.464 1.00 54.31 246 ASN A CA 1
ATOM 2059 C C . ASN A 1 246 ? -32.573 -11.420 -11.116 1.00 54.31 246 ASN A C 1
ATOM 2061 O O . ASN A 1 246 ? -32.899 -12.518 -11.573 1.00 54.31 246 ASN A O 1
ATOM 2065 N N . ASP A 1 247 ? -31.497 -11.282 -10.335 1.00 53.59 247 ASP A N 1
ATOM 2066 C CA . ASP A 1 247 ? -30.703 -12.441 -9.929 1.00 53.59 247 ASP A CA 1
ATOM 2067 C C . ASP A 1 247 ? -31.499 -13.290 -8.931 1.00 53.59 247 ASP A C 1
ATOM 2069 O O . ASP A 1 247 ? -31.857 -12.849 -7.836 1.00 53.59 247 ASP A O 1
ATOM 2073 N N . LYS A 1 248 ? -31.781 -14.543 -9.306 1.00 52.25 248 LYS A N 1
ATOM 2074 C CA . LYS A 1 248 ? -32.429 -15.510 -8.414 1.00 52.25 248 LYS A CA 1
ATOM 2075 C C . LYS A 1 248 ? -31.472 -15.842 -7.273 1.00 52.25 248 LYS A C 1
ATOM 2077 O O . LYS A 1 248 ? -30.549 -16.633 -7.447 1.00 52.25 248 LYS A O 1
ATOM 2082 N N . ILE A 1 249 ? -31.710 -15.261 -6.099 1.00 54.78 249 ILE A N 1
ATOM 2083 C CA . ILE A 1 249 ? -31.047 -15.669 -4.859 1.00 54.78 249 ILE A CA 1
ATOM 2084 C C . ILE A 1 249 ? -31.379 -17.153 -4.641 1.00 54.78 249 ILE A C 1
ATOM 2086 O O . ILE A 1 249 ? -32.564 -17.485 -4.540 1.00 54.78 249 ILE A O 1
ATOM 2090 N N . PRO A 1 250 ? -30.387 -18.059 -4.575 1.00 53.09 250 PRO A N 1
ATOM 2091 C CA . PRO A 1 250 ? -30.649 -19.454 -4.254 1.00 53.09 250 PRO A CA 1
ATOM 2092 C C . PRO A 1 250 ? -31.402 -19.532 -2.921 1.00 53.09 250 PRO A C 1
ATOM 2094 O O . PRO A 1 250 ? -30.873 -19.108 -1.889 1.00 53.09 250 PRO A O 1
ATOM 2097 N N . LEU A 1 251 ? -32.631 -20.063 -2.940 1.00 50.25 251 LEU A N 1
ATOM 2098 C CA . LEU A 1 251 ? -33.518 -20.151 -1.768 1.00 50.25 251 LEU A CA 1
ATOM 2099 C C . LEU A 1 251 ? -32.839 -20.821 -0.556 1.00 50.25 251 LEU A C 1
ATOM 2101 O O . LEU A 1 251 ? -33.138 -20.500 0.593 1.00 50.25 251 LEU A O 1
ATOM 2105 N N . ASN A 1 252 ? -31.848 -21.672 -0.815 1.00 53.34 252 ASN A N 1
ATOM 2106 C CA . ASN A 1 252 ? -31.249 -22.577 0.161 1.00 53.34 252 ASN A CA 1
ATOM 2107 C C . ASN A 1 252 ? -30.048 -21.954 0.907 1.00 53.34 252 ASN A C 1
ATOM 2109 O O . ASN A 1 252 ? -29.486 -22.569 1.814 1.00 53.34 252 ASN A O 1
ATOM 2113 N N . LEU A 1 253 ? -29.635 -20.722 0.571 1.00 52.75 253 LEU A N 1
ATOM 2114 C CA . LEU A 1 253 ? -28.511 -20.049 1.245 1.00 52.75 253 LEU A CA 1
ATOM 2115 C C . LEU A 1 253 ? -28.761 -19.877 2.750 1.00 52.75 253 LEU A C 1
ATOM 2117 O O . LEU A 1 253 ? -27.838 -20.034 3.551 1.00 52.75 253 LEU A O 1
ATOM 2121 N N . ARG A 1 254 ? -30.013 -19.618 3.155 1.00 51.50 254 ARG A N 1
ATOM 2122 C CA . ARG A 1 254 ? -30.391 -19.501 4.574 1.00 51.50 254 ARG A CA 1
ATOM 2123 C C . ARG A 1 254 ? -30.330 -20.829 5.326 1.00 51.50 254 ARG A C 1
ATOM 2125 O O . ARG A 1 254 ? -30.087 -20.802 6.529 1.00 51.50 254 ARG A O 1
ATOM 2132 N N . GLU A 1 255 ? -30.515 -21.957 4.650 1.00 57.00 255 GLU A N 1
ATOM 2133 C CA . GLU A 1 255 ? -30.512 -23.287 5.270 1.00 57.00 255 GLU A CA 1
ATOM 2134 C C . GLU A 1 255 ? -29.091 -23.813 5.491 1.00 57.00 255 GLU A C 1
ATOM 2136 O O . GLU A 1 255 ? -28.818 -24.448 6.509 1.00 57.00 255 GLU A O 1
ATOM 2141 N N . SER A 1 256 ? -28.143 -23.436 4.623 1.00 55.59 256 SER A N 1
ATOM 2142 C CA . SER A 1 256 ? -26.730 -23.832 4.750 1.00 55.59 256 SER A CA 1
ATOM 2143 C C . SER A 1 256 ? -26.085 -23.438 6.091 1.00 55.59 256 SER A C 1
ATOM 2145 O O . SER A 1 256 ? -25.140 -24.084 6.547 1.00 55.59 256 SER A O 1
ATOM 2147 N N . ARG A 1 257 ? -26.629 -22.424 6.787 1.00 57.66 257 ARG A N 1
ATOM 2148 C CA . ARG A 1 257 ? -26.174 -21.999 8.124 1.00 57.66 257 ARG A CA 1
ATOM 2149 C C . ARG A 1 257 ? -26.256 -23.108 9.178 1.00 57.66 257 ARG A C 1
ATOM 2151 O O . ARG A 1 257 ? -25.536 -23.040 10.165 1.00 57.66 257 ARG A O 1
ATOM 2158 N N . PHE A 1 258 ? -27.138 -24.092 8.991 1.00 56.34 258 PHE A N 1
ATOM 2159 C CA . PHE A 1 258 ? -27.311 -25.210 9.918 1.00 56.34 258 PHE A CA 1
ATOM 2160 C C . PHE A 1 258 ? -26.338 -26.366 9.648 1.00 56.34 258 PHE A C 1
ATOM 2162 O O . PHE A 1 258 ? -26.311 -27.320 10.418 1.00 56.34 258 PHE A O 1
ATOM 2169 N N . HIS A 1 259 ? -25.583 -26.330 8.546 1.00 57.09 259 HIS A N 1
ATOM 2170 C CA . HIS A 1 259 ? -24.698 -27.425 8.119 1.00 57.09 259 HIS A CA 1
ATOM 2171 C C . HIS A 1 259 ? -23.219 -27.011 8.079 1.00 57.09 259 HIS A C 1
ATOM 2173 O O . HIS A 1 259 ? -22.332 -27.861 8.022 1.00 57.09 259 HIS A O 1
ATOM 2179 N N . ASN A 1 260 ? -22.935 -25.709 8.153 1.00 57.22 260 ASN A N 1
ATOM 2180 C CA . ASN A 1 260 ? -21.579 -25.175 8.139 1.00 57.22 260 ASN A CA 1
ATOM 2181 C C . ASN A 1 260 ? -20.974 -25.116 9.547 1.00 57.22 260 ASN A C 1
ATOM 2183 O O . ASN A 1 260 ? -21.644 -24.763 10.519 1.00 57.22 260 ASN A O 1
ATOM 2187 N N . ARG A 1 261 ? -19.671 -25.411 9.658 1.00 57.03 261 ARG A N 1
ATOM 2188 C CA . ARG A 1 261 ? -18.939 -25.244 10.921 1.00 57.03 261 ARG A CA 1
ATOM 2189 C C . ARG A 1 261 ? -18.877 -23.754 11.286 1.00 57.03 261 ARG A C 1
ATOM 2191 O O . ARG A 1 261 ? -18.411 -22.963 10.463 1.00 57.03 261 ARG A O 1
ATOM 2198 N N . PRO A 1 262 ? -19.304 -23.352 12.495 1.00 59.50 262 PRO A N 1
ATOM 2199 C CA . PRO A 1 262 ? -19.208 -21.964 12.912 1.00 59.50 262 PRO A CA 1
ATOM 2200 C C . PRO A 1 262 ? -17.740 -21.583 13.109 1.00 59.50 262 PRO A C 1
ATOM 2202 O O . PRO A 1 262 ? -16.988 -22.282 13.789 1.00 59.50 262 PRO A O 1
ATOM 2205 N N . MET A 1 263 ? -17.333 -20.448 12.545 1.00 56.78 263 MET A N 1
ATOM 2206 C CA . MET A 1 263 ? -16.090 -19.806 12.958 1.00 56.78 263 MET A CA 1
ATOM 2207 C C . MET A 1 263 ? -16.336 -19.064 14.272 1.00 56.78 263 MET A C 1
ATOM 2209 O O . MET A 1 263 ? -17.272 -18.271 14.380 1.00 56.78 263 MET A O 1
ATOM 2213 N N . LEU A 1 264 ? -15.502 -19.330 15.275 1.00 61.66 264 LEU A N 1
ATOM 2214 C CA . LEU A 1 264 ? -15.621 -18.700 16.586 1.00 61.66 264 LEU A CA 1
ATOM 2215 C C . LEU A 1 264 ? -15.246 -17.212 16.507 1.00 61.66 264 LEU A C 1
ATOM 2217 O O . LEU A 1 264 ? -14.287 -16.843 15.833 1.00 61.66 264 LEU A O 1
ATOM 2221 N N . SER A 1 265 ? -15.997 -16.371 17.224 1.00 64.44 265 SER A N 1
ATOM 2222 C CA . SER A 1 265 ? -15.705 -14.941 17.433 1.00 64.44 265 SER A CA 1
ATOM 2223 C C . SER A 1 265 ? -15.629 -14.066 16.170 1.00 64.44 265 SER A C 1
ATOM 2225 O O . SER A 1 265 ? -14.927 -13.061 16.162 1.00 64.44 265 SER A O 1
ATOM 2227 N N . THR A 1 266 ? -16.354 -14.405 15.100 1.00 69.31 266 THR A N 1
ATOM 2228 C CA . THR A 1 266 ? -16.296 -13.654 13.828 1.00 69.31 266 THR A CA 1
ATOM 2229 C C . THR A 1 266 ? -17.342 -12.554 13.675 1.00 69.31 266 THR A C 1
ATOM 2231 O O . THR A 1 266 ? -17.193 -11.684 12.818 1.00 69.31 266 THR A O 1
ATOM 2234 N N . CYS A 1 267 ? -18.413 -12.565 14.471 1.00 74.56 267 CYS A N 1
ATOM 2235 C CA . CYS A 1 267 ? -19.464 -11.557 14.382 1.00 74.56 267 CYS A CA 1
ATOM 2236 C C . CYS A 1 267 ? -20.146 -11.294 15.727 1.00 74.56 267 CYS A C 1
ATOM 2238 O O . CYS A 1 267 ? -20.168 -12.142 16.619 1.00 74.56 267 CYS A O 1
ATOM 2240 N N . PHE A 1 268 ? -20.734 -10.103 15.846 1.00 79.06 268 PHE A N 1
ATOM 2241 C CA . PHE A 1 268 ? -21.612 -9.743 16.953 1.00 79.06 268 PHE A CA 1
ATOM 2242 C C . PHE A 1 268 ? -23.058 -9.972 16.540 1.00 79.06 268 PHE A C 1
ATOM 2244 O O . PHE A 1 268 ? -23.489 -9.530 15.475 1.00 79.06 268 PHE A O 1
ATOM 2251 N N . HIS A 1 269 ? -23.829 -10.593 17.423 1.00 84.12 269 HIS A N 1
ATOM 2252 C CA . HIS A 1 269 ? -25.276 -10.611 17.323 1.00 84.12 269 HIS A CA 1
ATOM 2253 C C . HIS A 1 269 ? -25.849 -9.780 18.466 1.00 84.12 269 HIS A C 1
ATOM 2255 O O . HIS A 1 269 ? -25.619 -10.092 19.632 1.00 84.12 269 HIS A O 1
ATOM 2261 N N . CYS A 1 270 ? -26.616 -8.740 18.140 1.00 85.88 270 CYS A N 1
ATOM 2262 C CA . CYS A 1 270 ? -27.426 -8.052 19.131 1.00 85.88 270 CYS A CA 1
ATOM 2263 C C . CYS A 1 270 ? -28.885 -8.026 18.701 1.00 85.88 270 CYS A C 1
ATOM 2265 O O . CYS A 1 270 ? -29.241 -7.418 17.693 1.00 85.88 270 CYS A O 1
ATOM 2267 N N . SER A 1 271 ? -29.734 -8.676 19.494 1.00 86.25 271 SER A N 1
ATOM 2268 C CA . SER A 1 271 ? -31.164 -8.731 19.218 1.00 86.25 271 SER A CA 1
ATOM 2269 C C . SER A 1 271 ? -31.877 -7.420 19.570 1.00 86.25 271 SER A C 1
ATOM 2271 O O . SER A 1 271 ? -32.694 -6.969 18.778 1.00 86.25 271 SER A O 1
ATOM 2273 N N . TYR A 1 272 ? -31.578 -6.774 20.701 1.00 91.31 272 TYR A N 1
ATOM 2274 C CA . TYR A 1 272 ? -32.356 -5.618 21.187 1.00 91.31 272 TYR A CA 1
ATOM 2275 C C . TYR A 1 272 ? -31.495 -4.396 21.552 1.00 91.31 272 TYR A C 1
ATOM 2277 O O . TYR A 1 272 ? -31.803 -3.659 22.484 1.00 91.31 272 TYR A O 1
ATOM 2285 N N . CYS A 1 273 ? -30.405 -4.145 20.823 1.00 90.69 273 CYS A N 1
ATOM 2286 C CA . CYS A 1 273 ? -29.569 -2.959 21.032 1.00 90.69 273 CYS A CA 1
ATOM 2287 C C . CYS A 1 273 ? -30.234 -1.686 20.479 1.00 90.69 273 CYS A C 1
ATOM 2289 O O . CYS A 1 273 ? -29.775 -1.132 19.482 1.00 90.69 273 CYS A O 1
ATOM 2291 N N . PHE A 1 274 ? -31.297 -1.217 21.129 1.00 94.75 274 PHE A N 1
ATOM 2292 C CA . PHE A 1 274 ? -31.995 0.023 20.784 1.00 94.75 274 PHE A CA 1
ATOM 2293 C C . PHE A 1 274 ? -31.860 1.064 21.890 1.00 94.75 274 PHE A C 1
ATOM 2295 O O . PHE A 1 274 ? -31.860 0.723 23.071 1.00 94.75 274 PHE A O 1
ATOM 2302 N N . ASP A 1 275 ? -31.769 2.332 21.510 1.00 94.38 275 ASP A N 1
ATOM 2303 C CA . ASP A 1 275 ? -31.696 3.467 22.435 1.00 94.38 275 ASP A CA 1
ATOM 2304 C C . ASP A 1 275 ? -33.069 3.941 22.922 1.00 94.38 275 ASP A C 1
ATOM 2306 O O . ASP A 1 275 ? -33.140 4.843 23.749 1.00 94.38 275 ASP A O 1
ATOM 2310 N N . ARG A 1 276 ? -34.154 3.347 22.417 1.00 97.19 276 ARG A N 1
ATOM 2311 C CA . ARG A 1 276 ? -35.539 3.681 22.755 1.00 97.19 276 ARG A CA 1
ATOM 2312 C C . ARG A 1 276 ? -36.317 2.438 23.158 1.00 97.19 276 ARG A C 1
ATOM 2314 O O . ARG A 1 276 ? -36.215 1.408 22.485 1.00 97.19 276 ARG A O 1
ATOM 2321 N N . LEU A 1 277 ? -37.089 2.542 24.231 1.00 97.06 277 LEU A N 1
ATOM 2322 C CA . LEU A 1 277 ? -37.963 1.487 24.724 1.00 97.06 277 LEU A CA 1
ATOM 2323 C C . LEU A 1 277 ? -39.109 1.233 23.745 1.00 97.06 277 LEU A C 1
ATOM 2325 O O . LEU A 1 277 ? -39.475 0.081 23.518 1.00 97.06 277 LEU A O 1
ATOM 2329 N N . GLU A 1 278 ? -39.607 2.275 23.080 1.00 96.00 278 GLU A N 1
ATOM 2330 C CA . GLU A 1 278 ? -40.656 2.106 22.075 1.00 96.00 278 GLU A CA 1
ATOM 2331 C C . GLU A 1 278 ? -40.185 1.246 20.893 1.00 96.00 278 GLU A 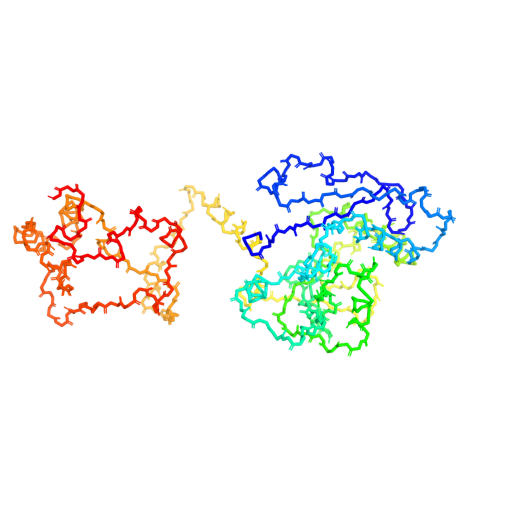C 1
ATOM 2333 O O . GLU A 1 278 ? -40.906 0.374 20.418 1.00 96.00 278 GLU A O 1
ATOM 2338 N N . THR A 1 279 ? -38.918 1.368 20.484 1.00 96.38 279 THR A N 1
ATOM 2339 C CA . THR A 1 279 ? -38.338 0.490 19.453 1.00 96.38 279 THR A CA 1
ATOM 2340 C C . THR A 1 279 ? -38.260 -0.969 19.917 1.00 96.38 279 THR A C 1
ATOM 2342 O O . THR A 1 279 ? -38.421 -1.886 19.109 1.00 96.38 279 THR A O 1
ATOM 2345 N N . VAL A 1 280 ? -38.040 -1.209 21.215 1.00 95.81 280 VAL A N 1
ATOM 2346 C CA . VAL A 1 280 ? -38.086 -2.563 21.792 1.00 95.81 280 VAL A CA 1
ATOM 2347 C C . VAL A 1 280 ? -39.502 -3.130 21.682 1.00 95.81 280 VAL A C 1
ATOM 2349 O O . VAL A 1 280 ? -39.655 -4.240 21.173 1.00 95.81 280 VAL A O 1
ATOM 2352 N N . ARG A 1 281 ? -40.527 -2.361 22.069 1.00 95.69 281 ARG A N 1
ATOM 2353 C CA . ARG A 1 281 ? -41.943 -2.756 21.952 1.00 95.69 281 ARG A CA 1
ATOM 2354 C C . ARG A 1 281 ? -42.356 -3.030 20.514 1.00 95.69 281 ARG A C 1
ATOM 2356 O O . ARG A 1 281 ? -42.914 -4.087 20.233 1.00 95.69 281 ARG A O 1
ATOM 2363 N N . LEU A 1 282 ? -42.001 -2.138 19.590 1.00 94.75 282 LEU A N 1
ATOM 2364 C CA . LEU A 1 282 ? -42.249 -2.320 18.160 1.00 94.75 282 LEU A CA 1
ATOM 2365 C C . LEU A 1 282 ? -41.609 -3.608 17.637 1.00 94.75 282 LEU A C 1
ATOM 2367 O O . LEU A 1 282 ? -42.224 -4.345 16.864 1.00 94.75 282 LEU A O 1
ATOM 2371 N N . LYS A 1 283 ? -40.387 -3.925 18.081 1.00 94.06 283 LYS A N 1
ATOM 2372 C CA . LYS A 1 283 ? -39.746 -5.187 17.713 1.00 94.06 283 LYS A CA 1
ATOM 2373 C C . LYS A 1 283 ? -40.477 -6.395 18.300 1.00 94.06 283 LYS A C 1
ATOM 2375 O O . LYS A 1 283 ? -40.645 -7.372 17.581 1.00 94.06 283 LYS A O 1
ATOM 2380 N N . ILE A 1 284 ? -40.900 -6.351 19.565 1.00 93.38 284 ILE A N 1
ATOM 2381 C CA . ILE A 1 284 ? -41.686 -7.437 20.176 1.00 93.38 284 ILE A CA 1
ATOM 2382 C C . ILE A 1 284 ? -42.984 -7.651 19.389 1.00 93.38 284 ILE A C 1
ATOM 2384 O O . ILE A 1 284 ? -43.299 -8.785 19.044 1.00 93.38 284 ILE A O 1
ATOM 2388 N N . ALA A 1 285 ? -43.685 -6.570 19.039 1.00 91.69 285 ALA A N 1
ATOM 2389 C CA . ALA A 1 285 ? -44.942 -6.624 18.296 1.00 91.69 285 ALA A CA 1
ATOM 2390 C C . ALA A 1 285 ? -44.792 -7.161 16.860 1.00 91.69 285 ALA A C 1
ATOM 2392 O O . ALA A 1 285 ? -45.724 -7.758 16.330 1.00 91.69 285 ALA A O 1
ATOM 2393 N N . SER A 1 286 ? -43.632 -6.954 16.229 1.00 88.62 286 SER A N 1
ATOM 2394 C CA . SER A 1 286 ? -43.332 -7.392 14.853 1.00 88.62 286 SER A CA 1
ATOM 2395 C C . SER A 1 286 ? -42.553 -8.708 14.775 1.00 88.62 286 SER A C 1
ATOM 2397 O O . SER A 1 286 ? -42.157 -9.142 13.690 1.00 88.62 286 SER A O 1
ATOM 2399 N N . PHE A 1 287 ? -42.295 -9.349 15.914 1.00 83.12 287 PHE A N 1
ATOM 2400 C CA . PHE A 1 287 ? -41.518 -10.575 15.970 1.00 83.12 287 PHE A CA 1
ATOM 2401 C C . PHE A 1 287 ? -42.319 -11.765 15.422 1.00 83.12 287 PHE A C 1
ATOM 2403 O O . PHE A 1 287 ? -43.495 -11.923 15.730 1.00 83.12 287 PHE A O 1
ATOM 2410 N N . SER A 1 288 ? -41.675 -12.634 14.632 1.00 82.88 288 SER A N 1
ATOM 2411 C CA . SER A 1 288 ? -42.334 -13.788 13.992 1.00 82.88 288 SER A CA 1
ATOM 2412 C C . SER A 1 288 ? -42.930 -14.796 14.977 1.00 82.88 288 SER A C 1
ATOM 2414 O O . SER A 1 288 ? -43.856 -15.512 14.613 1.00 82.88 288 SER A O 1
ATOM 2416 N N . HIS A 1 289 ? -42.410 -14.850 16.204 1.00 84.88 289 HIS A N 1
ATOM 2417 C CA . HIS A 1 289 ? -42.997 -15.620 17.298 1.00 84.88 289 HIS A CA 1
ATOM 2418 C C . HIS A 1 289 ? -44.141 -14.825 17.925 1.00 84.88 289 HIS A C 1
ATOM 2420 O O . HIS A 1 289 ? -43.994 -14.219 18.990 1.00 84.88 289 HIS A O 1
ATOM 2426 N N . THR A 1 290 ? -45.271 -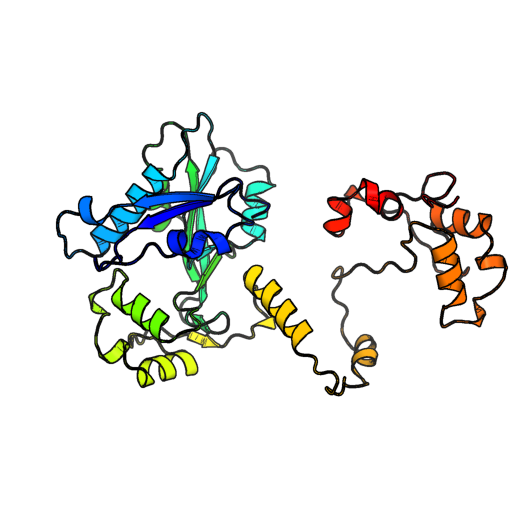14.778 17.224 1.00 89.00 290 THR A N 1
ATOM 2427 C CA . THR A 1 290 ? -46.452 -14.009 17.633 1.00 89.00 290 THR A CA 1
ATOM 2428 C C . THR A 1 290 ? -47.017 -14.468 18.976 1.00 89.00 290 THR A C 1
ATOM 2430 O O . THR A 1 290 ? -47.630 -13.675 19.681 1.00 89.00 290 THR A O 1
ATOM 2433 N N . GLU A 1 291 ? -46.767 -15.716 19.375 1.00 89.81 291 GLU A N 1
ATOM 2434 C CA . GLU A 1 291 ? -47.112 -16.263 20.691 1.00 89.81 291 GLU A CA 1
ATOM 2435 C C . GLU A 1 291 ? -46.404 -15.545 21.851 1.00 89.81 291 GLU A C 1
ATOM 2437 O O . GLU A 1 291 ? -46.901 -15.534 22.974 1.00 89.81 291 GLU A O 1
ATOM 2442 N N . LEU A 1 292 ? -45.266 -14.902 21.579 1.00 88.44 292 LEU A N 1
ATOM 2443 C CA . LEU A 1 292 ? -44.522 -14.096 22.546 1.00 88.44 292 LEU A CA 1
ATOM 2444 C C . LEU A 1 292 ? -44.951 -12.622 22.524 1.00 88.44 292 LEU A C 1
ATOM 2446 O O . LEU A 1 292 ? -44.348 -11.79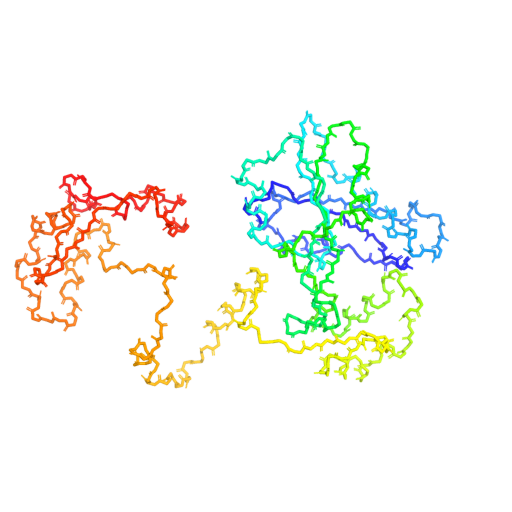4 23.196 1.00 88.44 292 LEU A O 1
ATOM 2450 N N . ASN A 1 293 ? -45.980 -12.251 21.766 1.00 93.44 293 ASN A N 1
ATOM 2451 C CA . ASN A 1 293 ? -46.491 -10.886 21.735 1.00 93.44 293 ASN A CA 1
ATOM 2452 C C . ASN A 1 293 ? -47.562 -10.671 22.823 1.00 93.44 293 ASN A C 1
ATOM 2454 O O . ASN A 1 293 ? -48.731 -10.438 22.526 1.00 93.44 293 ASN A O 1
ATOM 2458 N N . ILE A 1 294 ? -47.171 -10.792 24.097 1.00 94.31 294 ILE A N 1
ATOM 2459 C CA . ILE A 1 294 ? -48.086 -10.698 25.250 1.00 94.31 294 ILE A CA 1
ATOM 2460 C C . ILE A 1 294 ? -47.858 -9.422 26.079 1.00 94.31 294 ILE A C 1
ATOM 2462 O O . ILE A 1 294 ? -46.719 -8.951 26.155 1.00 94.31 294 ILE A O 1
ATOM 2466 N N . PRO A 1 295 ? -48.885 -8.887 26.779 1.00 96.06 295 PRO A N 1
ATOM 2467 C CA . PRO A 1 295 ? -48.790 -7.618 27.515 1.00 96.06 295 PRO A CA 1
ATOM 2468 C C . PRO A 1 295 ? -47.612 -7.521 28.490 1.00 96.06 295 PRO A C 1
ATOM 2470 O O . PRO A 1 295 ? -46.992 -6.468 28.601 1.00 96.06 295 PRO A O 1
ATOM 2473 N N . LYS A 1 296 ? -47.252 -8.634 29.145 1.00 95.62 296 LYS A N 1
ATOM 2474 C CA . LYS A 1 296 ? -46.107 -8.711 30.064 1.00 95.62 296 LYS A CA 1
ATOM 2475 C C . LYS A 1 296 ? -44.808 -8.210 29.427 1.00 95.62 296 LYS A C 1
ATOM 2477 O O . LYS A 1 296 ? -44.079 -7.452 30.054 1.00 95.62 296 LYS A O 1
ATOM 2482 N N . TYR A 1 297 ? -44.521 -8.620 28.194 1.00 95.69 297 TYR A N 1
ATOM 2483 C CA . TYR A 1 297 ? -43.260 -8.283 27.530 1.00 95.69 297 TYR A CA 1
ATOM 2484 C C . TYR A 1 297 ? -43.249 -6.859 26.965 1.00 95.69 297 TYR A C 1
ATOM 2486 O O . TYR A 1 297 ? -42.184 -6.342 26.648 1.00 95.69 297 TYR A O 1
ATOM 2494 N N . HIS A 1 298 ? -44.405 -6.190 26.923 1.00 95.06 298 HIS A N 1
ATOM 2495 C CA . HIS A 1 298 ? -44.524 -4.763 26.604 1.00 95.06 298 HIS A CA 1
ATOM 2496 C C . HIS A 1 298 ? -44.447 -3.854 27.834 1.00 95.06 298 HIS A C 1
ATOM 2498 O O . HIS A 1 298 ? -44.319 -2.632 27.686 1.00 95.06 298 HIS A O 1
ATOM 2504 N N . ASP A 1 299 ? -44.522 -4.415 29.043 1.00 97.62 299 ASP A N 1
ATOM 2505 C CA . ASP A 1 299 ? -44.469 -3.631 30.271 1.00 97.62 299 ASP A CA 1
ATOM 2506 C C . ASP A 1 299 ? -43.109 -2.935 30.425 1.00 97.62 299 ASP A C 1
ATOM 2508 O O . ASP A 1 299 ? -42.041 -3.540 30.333 1.00 97.62 299 ASP A O 1
ATOM 2512 N N . GLN A 1 300 ? -43.153 -1.628 30.679 1.00 97.50 300 GLN A N 1
ATOM 2513 C CA . GLN A 1 300 ? -41.953 -0.798 30.753 1.00 97.50 300 GLN A CA 1
ATOM 2514 C C . GLN A 1 300 ? -41.026 -1.221 31.894 1.00 97.50 300 GLN A C 1
ATOM 2516 O O . GLN A 1 300 ? -39.811 -1.298 31.698 1.00 97.50 300 GLN A O 1
ATOM 2521 N N . LYS A 1 301 ? -41.578 -1.492 33.084 1.00 97.19 301 LYS A N 1
ATOM 2522 C CA . LYS A 1 301 ? -40.774 -1.855 34.258 1.00 97.19 301 LYS A CA 1
ATOM 2523 C C . LYS A 1 301 ? -40.108 -3.209 34.039 1.00 97.19 301 LYS A C 1
ATOM 2525 O O . LYS A 1 301 ? -38.928 -3.354 34.349 1.00 97.19 301 LYS A O 1
ATOM 2530 N N . TYR A 1 302 ? -40.834 -4.157 33.450 1.00 97.38 302 TYR A N 1
ATOM 2531 C CA . TYR A 1 302 ? -40.313 -5.468 33.083 1.00 97.38 302 TYR A CA 1
ATOM 2532 C C . TYR A 1 302 ? -39.170 -5.374 32.059 1.00 97.38 302 TYR A C 1
ATOM 2534 O O . TYR A 1 302 ? -38.107 -5.955 32.280 1.00 97.38 302 TYR A O 1
ATOM 2542 N N . ILE A 1 303 ? -39.335 -4.599 30.977 1.00 96.94 303 ILE A N 1
ATOM 2543 C CA . ILE A 1 303 ? -38.276 -4.401 29.969 1.00 96.94 303 ILE A CA 1
ATOM 2544 C C . ILE A 1 303 ? -37.023 -3.796 30.618 1.00 96.94 303 ILE A C 1
ATOM 2546 O O . ILE A 1 303 ? -35.915 -4.295 30.414 1.00 96.94 303 ILE A O 1
ATOM 2550 N N . ILE A 1 304 ? -37.183 -2.743 31.423 1.00 97.00 304 ILE A N 1
ATOM 2551 C CA . ILE A 1 304 ? -36.065 -2.076 32.105 1.00 97.00 304 ILE A CA 1
ATOM 2552 C C . ILE A 1 304 ? -35.330 -3.048 33.034 1.00 97.00 304 ILE A C 1
ATOM 2554 O O . ILE A 1 304 ? -34.099 -3.118 32.999 1.00 97.00 304 ILE A O 1
ATOM 2558 N N . ASP A 1 305 ? -36.064 -3.826 33.831 1.00 95.56 305 ASP A N 1
ATOM 2559 C CA . ASP A 1 305 ? -35.495 -4.849 34.711 1.00 95.56 305 ASP A CA 1
ATOM 2560 C C . ASP A 1 305 ? -34.702 -5.900 33.920 1.00 95.56 305 ASP A C 1
ATOM 2562 O O . ASP A 1 305 ? -33.569 -6.224 34.287 1.00 95.56 305 ASP A O 1
ATOM 2566 N N . CYS A 1 306 ? -35.232 -6.366 32.785 1.00 94.44 306 CYS A N 1
ATOM 2567 C CA . CYS A 1 306 ? -34.535 -7.324 31.931 1.00 94.44 306 CYS A CA 1
ATOM 2568 C C . CYS A 1 306 ? -33.209 -6.776 31.395 1.00 94.44 306 CYS A C 1
ATOM 2570 O O . CYS A 1 306 ? -32.179 -7.445 31.497 1.00 94.44 306 CYS A O 1
ATOM 2572 N N . PHE A 1 307 ? -33.211 -5.548 30.870 1.00 94.25 307 PHE A N 1
ATOM 2573 C CA . PHE A 1 307 ? -32.023 -4.930 30.277 1.00 94.25 307 PHE A CA 1
ATOM 2574 C C . PHE A 1 307 ? -30.947 -4.603 31.313 1.00 94.25 307 PHE A C 1
ATOM 2576 O O . PHE A 1 307 ? -29.762 -4.792 31.040 1.00 94.25 307 PHE A O 1
ATOM 2583 N N . ARG A 1 308 ? -31.341 -4.145 32.506 1.00 93.31 308 ARG A N 1
ATOM 2584 C CA . ARG A 1 308 ? -30.403 -3.858 33.602 1.00 93.31 308 ARG A CA 1
ATOM 2585 C C . ARG A 1 308 ? -29.747 -5.130 34.125 1.00 93.31 308 ARG A C 1
ATOM 2587 O O . ARG A 1 308 ? -28.537 -5.167 34.347 1.00 93.31 308 ARG A O 1
ATOM 2594 N N . ASN A 1 309 ? -30.550 -6.174 34.311 1.00 91.12 309 ASN A N 1
ATOM 2595 C CA . ASN A 1 309 ? -30.148 -7.362 35.059 1.00 91.12 309 ASN A CA 1
ATOM 2596 C C . ASN A 1 309 ? -29.778 -8.560 34.172 1.00 91.12 309 ASN A C 1
ATOM 2598 O O . ASN A 1 309 ? -29.489 -9.634 34.695 1.00 91.12 309 ASN A O 1
ATOM 2602 N N . GLY A 1 310 ? -29.770 -8.400 32.844 1.00 89.44 310 GLY A N 1
ATOM 2603 C CA . GLY A 1 310 ? -29.412 -9.470 31.909 1.00 89.44 310 GLY A CA 1
ATOM 2604 C C . GLY A 1 310 ? -30.400 -10.643 31.911 1.00 89.44 310 GLY A C 1
ATOM 2605 O O . GLY A 1 310 ? -30.001 -11.788 31.675 1.00 89.44 310 GLY A O 1
ATOM 2606 N N . LYS A 1 311 ? -31.680 -10.379 32.203 1.00 91.56 311 LYS A N 1
ATOM 2607 C CA . LYS A 1 311 ? -32.741 -11.397 32.146 1.00 91.56 311 LYS A CA 1
ATOM 2608 C C . LYS A 1 311 ? -33.197 -11.588 30.700 1.00 91.56 311 LYS A C 1
ATOM 2610 O O . LYS A 1 311 ? -33.131 -10.660 29.894 1.00 91.56 311 LYS A O 1
ATOM 2615 N N . ASP A 1 312 ? -33.637 -12.798 30.367 1.00 92.56 312 ASP A N 1
ATOM 2616 C CA . ASP A 1 312 ? -34.241 -13.048 29.061 1.00 92.56 312 ASP A CA 1
ATOM 2617 C C . ASP A 1 312 ? -35.594 -12.341 28.967 1.00 92.56 312 ASP A C 1
ATOM 2619 O O . ASP A 1 312 ? -36.452 -12.534 29.821 1.00 92.56 312 ASP A O 1
ATOM 2623 N N . LEU A 1 313 ? -35.783 -11.559 27.905 1.00 92.94 313 LEU A N 1
ATOM 2624 C CA . LEU A 1 313 ? -36.993 -10.761 27.685 1.00 92.94 313 LEU A CA 1
ATOM 2625 C C . LEU A 1 313 ? -38.262 -11.614 27.523 1.00 92.94 313 LEU A C 1
ATOM 2627 O O . LEU A 1 313 ? -39.362 -11.089 27.622 1.00 92.94 313 LEU A O 1
ATOM 2631 N N . TYR A 1 314 ? -38.098 -12.907 27.237 1.00 93.31 314 TYR A N 1
ATOM 2632 C CA . TYR A 1 314 ? -39.173 -13.852 26.952 1.00 93.31 314 TYR A CA 1
ATOM 2633 C C . TYR A 1 314 ? -39.247 -14.988 27.982 1.00 93.31 314 TYR A C 1
ATOM 2635 O O . TYR A 1 314 ? -39.872 -16.010 27.717 1.00 93.31 314 TYR A O 1
ATOM 2643 N N . ASP A 1 315 ? -38.574 -14.845 29.132 1.00 90.31 315 ASP A N 1
ATOM 2644 C CA . ASP A 1 315 ? -38.487 -15.855 30.200 1.00 90.31 315 ASP A CA 1
ATOM 2645 C C . ASP A 1 315 ? -38.140 -17.280 29.719 1.00 90.31 315 ASP A C 1
ATOM 2647 O O . ASP A 1 315 ? -38.554 -18.276 30.320 1.00 90.31 315 ASP A O 1
ATOM 2651 N N . ARG A 1 316 ? -37.378 -17.420 28.629 1.00 88.12 316 ARG A N 1
ATOM 2652 C CA . ARG A 1 316 ? -37.054 -18.741 28.084 1.00 88.12 316 ARG A CA 1
ATOM 2653 C C . ARG A 1 316 ? -36.162 -19.499 29.056 1.00 88.12 316 ARG A C 1
ATOM 2655 O O . ARG A 1 316 ? -35.095 -19.029 29.463 1.00 88.12 316 ARG A O 1
ATOM 2662 N N . HIS A 1 317 ? -36.592 -20.708 29.404 1.00 86.56 317 HIS A N 1
ATOM 2663 C CA . HIS A 1 317 ? -35.894 -21.536 30.376 1.00 86.56 317 HIS A CA 1
ATOM 2664 C C . HIS A 1 317 ? -34.449 -21.819 29.928 1.00 86.56 317 HIS A C 1
ATOM 2666 O O . HIS A 1 317 ? -34.200 -22.237 28.800 1.00 86.56 317 HIS A O 1
ATOM 2672 N N . GLY A 1 318 ? -33.485 -21.585 30.823 1.00 82.25 318 GLY A N 1
ATOM 2673 C CA . GLY A 1 318 ? -32.058 -21.813 30.566 1.00 82.25 318 GLY A CA 1
ATOM 2674 C C . GLY A 1 318 ? -31.320 -20.674 29.850 1.00 82.25 318 GLY A C 1
ATOM 2675 O O . GLY A 1 318 ? -30.097 -20.741 29.736 1.00 82.25 318 GLY A O 1
ATOM 2676 N N . VAL A 1 319 ? -32.004 -19.606 29.424 1.00 84.31 319 VAL A N 1
ATOM 2677 C CA . VAL A 1 319 ? -31.359 -18.436 28.805 1.00 84.31 319 VAL A CA 1
ATOM 2678 C C . VAL A 1 319 ? -31.050 -17.390 29.876 1.00 84.31 319 VAL A C 1
ATOM 2680 O O . VAL A 1 319 ? -31.948 -16.833 30.503 1.00 84.31 319 VAL A O 1
ATOM 2683 N N . ARG A 1 320 ? -29.763 -17.110 30.104 1.00 79.06 320 ARG A N 1
ATOM 2684 C CA . ARG A 1 320 ? -29.308 -16.022 30.984 1.00 79.06 320 ARG A CA 1
ATOM 2685 C C . ARG A 1 320 ? -28.153 -15.275 30.342 1.00 79.06 320 ARG A C 1
ATOM 2687 O O . ARG A 1 320 ? -27.211 -15.898 29.853 1.00 79.06 320 ARG A O 1
ATOM 2694 N N . PHE A 1 321 ? -28.199 -13.950 30.403 1.00 88.19 321 PHE A N 1
ATOM 2695 C CA . PHE A 1 321 ? -27.115 -13.102 29.930 1.00 88.19 321 PHE A CA 1
ATOM 2696 C C . PHE A 1 321 ? -26.231 -12.706 31.109 1.00 88.19 321 PHE A C 1
ATOM 2698 O O . PHE A 1 321 ? -26.702 -12.479 32.221 1.00 88.19 321 PHE A O 1
ATOM 2705 N N . ARG A 1 322 ? -24.921 -12.657 30.876 1.00 85.88 322 ARG A N 1
ATOM 2706 C CA . ARG A 1 322 ? -23.950 -12.212 31.878 1.00 85.88 322 ARG A CA 1
ATOM 2707 C C . ARG A 1 322 ? -23.453 -10.833 31.491 1.00 85.88 322 ARG A C 1
ATOM 2709 O O . ARG A 1 322 ? -23.214 -10.574 30.314 1.00 85.88 322 ARG A O 1
ATOM 2716 N N . HIS A 1 323 ? -23.257 -9.981 32.489 1.00 85.19 323 HIS A N 1
ATOM 2717 C CA . HIS A 1 323 ? -22.527 -8.734 32.299 1.00 85.19 323 HIS A CA 1
ATOM 2718 C C . HIS A 1 323 ? -21.092 -9.047 31.874 1.00 85.19 323 HIS A C 1
ATOM 2720 O O . HIS A 1 323 ? -20.420 -9.886 32.476 1.00 85.19 323 HIS A O 1
ATOM 2726 N N . VAL A 1 324 ? -20.637 -8.384 30.815 1.00 86.00 324 VAL A N 1
ATOM 2727 C CA . VAL A 1 324 ? -19.293 -8.557 30.263 1.00 86.00 324 VAL A CA 1
ATOM 2728 C C . VAL A 1 324 ? -18.507 -7.277 30.495 1.00 86.00 324 VAL A C 1
ATOM 2730 O O . VAL A 1 324 ? -19.017 -6.178 30.292 1.00 86.00 324 VAL A O 1
ATOM 2733 N N . ASN A 1 325 ? -17.244 -7.409 30.899 1.00 84.44 325 ASN A N 1
ATOM 2734 C CA . ASN A 1 325 ? -16.354 -6.260 30.984 1.00 84.44 325 ASN A CA 1
ATOM 2735 C C . ASN A 1 325 ? -16.030 -5.768 29.565 1.00 84.44 325 ASN A C 1
ATOM 2737 O O . ASN A 1 325 ? -15.248 -6.400 28.853 1.00 84.44 325 ASN A O 1
ATOM 2741 N N . ILE A 1 326 ? -16.609 -4.628 29.179 1.00 85.31 326 ILE A N 1
ATOM 2742 C CA . ILE A 1 326 ? -16.451 -4.039 27.842 1.00 85.31 326 ILE A CA 1
ATOM 2743 C C . ILE A 1 326 ? -14.995 -3.721 27.466 1.00 85.31 326 ILE A C 1
ATOM 2745 O O . ILE A 1 326 ? -14.681 -3.635 26.284 1.00 85.31 326 ILE A O 1
ATOM 2749 N N . ASN A 1 327 ? -14.096 -3.576 28.445 1.00 82.44 327 ASN A N 1
ATOM 2750 C CA . ASN A 1 327 ? -12.672 -3.332 28.202 1.00 82.44 327 ASN A CA 1
ATOM 2751 C C . ASN A 1 327 ? -11.898 -4.622 27.889 1.00 82.44 327 ASN A C 1
ATOM 2753 O O . ASN A 1 327 ? -10.735 -4.557 27.504 1.00 82.44 327 ASN A O 1
ATOM 2757 N N . LYS A 1 328 ? -12.525 -5.793 28.067 1.00 82.88 328 LYS A N 1
ATOM 2758 C CA . LYS A 1 328 ? -11.946 -7.115 27.782 1.00 82.88 328 LYS A CA 1
ATOM 2759 C C . LYS A 1 328 ? -12.507 -7.760 26.511 1.00 82.88 328 LYS A C 1
ATOM 2761 O O . LYS A 1 328 ? -12.180 -8.909 26.233 1.00 82.88 328 LYS A O 1
ATOM 2766 N N . ILE A 1 329 ? -13.350 -7.052 25.761 1.00 81.56 329 ILE A N 1
ATOM 2767 C CA . ILE A 1 329 ? -13.915 -7.530 24.496 1.00 81.56 329 ILE A CA 1
ATOM 2768 C C . ILE A 1 329 ? -13.563 -6.587 23.354 1.00 81.56 329 ILE A C 1
ATOM 2770 O O . ILE A 1 329 ? -13.450 -5.374 23.532 1.00 81.56 329 ILE A O 1
ATOM 2774 N N . GLU A 1 330 ? -13.427 -7.150 22.159 1.00 82.81 330 GLU A N 1
ATOM 2775 C CA . GLU A 1 330 ? -13.393 -6.351 20.944 1.00 82.81 330 GLU A CA 1
ATOM 2776 C C . GLU A 1 330 ? -14.786 -5.750 20.719 1.00 82.81 330 GLU A C 1
ATOM 2778 O O . GLU A 1 330 ? -15.794 -6.444 20.805 1.00 82.81 330 GLU A O 1
ATOM 2783 N N . LEU A 1 331 ? -14.861 -4.444 20.472 1.00 84.00 331 LEU A N 1
ATOM 2784 C CA . LEU A 1 331 ? -16.116 -3.753 20.165 1.00 84.00 331 LEU A CA 1
ATOM 2785 C C . LEU A 1 331 ? -16.130 -3.336 18.692 1.00 84.00 331 LEU A C 1
ATOM 2787 O O . LEU A 1 331 ? -15.078 -2.973 18.163 1.00 84.00 331 LEU A O 1
ATOM 2791 N N . PRO A 1 332 ? -17.293 -3.260 18.025 1.00 84.31 332 PRO A N 1
ATOM 2792 C CA . PRO A 1 332 ? -17.370 -2.665 16.697 1.00 84.31 332 PRO A CA 1
ATOM 2793 C C . PRO A 1 332 ? -16.759 -1.256 16.681 1.00 84.31 332 PRO A C 1
ATOM 2795 O O . PRO A 1 332 ? -17.098 -0.412 17.513 1.00 84.31 332 PRO A O 1
ATOM 2798 N N . ARG A 1 333 ? -15.879 -0.965 15.713 1.00 80.56 333 ARG A N 1
ATOM 2799 C CA . ARG A 1 333 ? -15.125 0.306 15.657 1.00 80.56 333 ARG A CA 1
ATOM 2800 C C . ARG A 1 333 ? -16.019 1.547 15.742 1.00 80.56 333 ARG A C 1
ATOM 2802 O O . ARG A 1 333 ? -15.646 2.534 16.368 1.00 80.56 333 ARG A O 1
ATOM 2809 N N . LEU A 1 334 ? -17.207 1.503 15.139 1.00 80.94 334 LEU A N 1
ATOM 2810 C CA . LEU A 1 334 ? -18.160 2.613 15.194 1.00 80.94 334 LEU A CA 1
ATOM 2811 C C . LEU A 1 334 ? -18.642 2.900 16.628 1.00 80.94 334 LEU A C 1
ATOM 2813 O O . LEU A 1 334 ? -18.757 4.065 17.003 1.00 80.94 334 LEU A O 1
ATOM 2817 N N . VAL A 1 335 ? -18.868 1.851 17.424 1.00 87.06 335 VAL A N 1
ATOM 2818 C CA . VAL A 1 335 ? -19.242 1.947 18.843 1.00 87.06 335 VAL A CA 1
ATOM 2819 C C . VAL A 1 335 ? -18.069 2.483 19.667 1.00 87.06 335 VAL A C 1
ATOM 2821 O O . VAL A 1 335 ? -18.270 3.344 20.517 1.00 87.06 335 VAL A O 1
ATOM 2824 N N . GLN A 1 336 ? -16.837 2.050 19.366 1.00 82.00 336 GLN A N 1
ATOM 2825 C CA . GLN A 1 336 ? -15.629 2.546 20.041 1.00 82.00 336 GLN A CA 1
ATOM 2826 C C . GLN A 1 336 ? -15.387 4.042 19.813 1.00 82.00 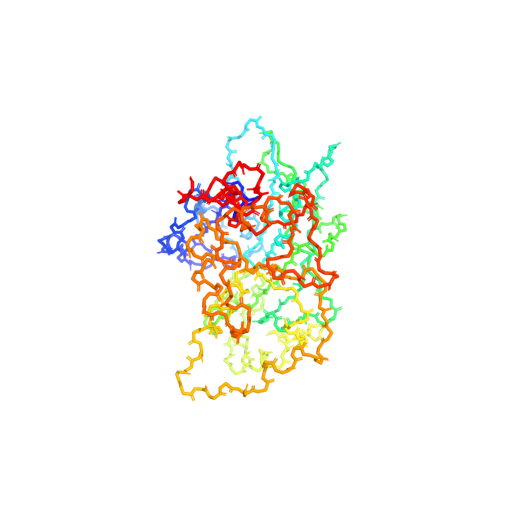336 GLN A C 1
ATOM 2828 O O . GLN A 1 336 ? -15.017 4.747 20.744 1.00 82.00 336 GLN A O 1
ATOM 2833 N N . VAL A 1 337 ? -15.572 4.527 18.581 1.00 82.12 337 VAL A N 1
ATOM 2834 C CA . VAL A 1 337 ? -15.318 5.934 18.225 1.00 82.12 337 VAL A CA 1
ATOM 2835 C C . VAL A 1 337 ? -16.446 6.842 18.708 1.00 82.12 337 VAL A C 1
ATOM 2837 O O . VAL A 1 337 ? -16.196 7.969 19.118 1.00 82.12 337 VAL A O 1
ATOM 2840 N N . LYS A 1 338 ? -17.697 6.369 18.668 1.00 88.88 338 LYS A N 1
ATOM 2841 C CA . LYS A 1 338 ? -18.880 7.155 19.043 1.00 88.88 338 LYS A CA 1
ATOM 2842 C C . LYS A 1 338 ? -19.502 6.648 20.347 1.00 88.88 338 LYS A C 1
ATOM 2844 O O . LYS A 1 338 ? -20.711 6.421 20.392 1.00 88.88 338 LYS A O 1
ATOM 2849 N N . ARG A 1 339 ? -18.693 6.462 21.399 1.00 89.62 339 ARG A N 1
ATOM 2850 C CA . ARG A 1 339 ? -19.144 5.847 22.667 1.00 89.62 339 ARG A CA 1
ATOM 2851 C C . ARG A 1 339 ? -20.356 6.547 23.262 1.00 89.62 339 ARG A C 1
ATOM 2853 O O . ARG A 1 339 ? -21.315 5.875 23.605 1.00 89.62 339 ARG A O 1
ATOM 2860 N N . GLU A 1 340 ? -20.347 7.876 23.312 1.00 89.25 340 GLU A N 1
ATOM 2861 C CA . GLU A 1 340 ? -21.470 8.666 23.840 1.00 89.25 340 GLU A CA 1
ATOM 2862 C C . GLU A 1 340 ? -22.775 8.375 23.092 1.00 89.25 340 GLU A C 1
ATOM 2864 O O . GLU A 1 340 ? -23.817 8.129 23.697 1.00 89.25 340 GLU A O 1
ATOM 2869 N N . ARG A 1 341 ? -22.715 8.309 21.754 1.00 89.12 341 ARG A N 1
ATOM 2870 C CA . ARG A 1 341 ? -23.879 7.978 20.923 1.00 89.12 341 ARG A CA 1
ATOM 2871 C C . ARG A 1 341 ? -24.403 6.571 21.207 1.00 89.12 341 ARG A C 1
ATOM 2873 O O . ARG A 1 341 ? -25.610 6.368 21.120 1.00 89.12 341 ARG A O 1
ATOM 2880 N N . PHE A 1 342 ? -23.515 5.620 21.482 1.00 93.38 342 PHE A N 1
ATOM 2881 C CA . PHE A 1 342 ? -23.831 4.200 21.642 1.00 93.38 342 PHE A CA 1
ATOM 2882 C C . PHE A 1 342 ? -23.731 3.721 23.094 1.00 93.38 342 PHE A C 1
ATOM 2884 O O . PHE A 1 342 ? -23.572 2.525 23.323 1.00 93.38 342 PHE A O 1
ATOM 2891 N N . MET A 1 343 ? -23.845 4.621 24.078 1.00 91.25 343 MET A N 1
ATOM 2892 C CA . MET A 1 343 ? -23.658 4.264 25.488 1.00 91.25 343 MET A CA 1
ATOM 2893 C C . MET A 1 343 ? -24.624 3.159 25.933 1.00 91.25 343 MET A C 1
ATOM 2895 O O . MET A 1 343 ? -24.214 2.227 26.608 1.00 91.25 343 MET A O 1
ATOM 2899 N N . TYR A 1 344 ? -25.861 3.172 25.431 1.00 92.44 344 TYR A N 1
ATOM 2900 C CA . TYR A 1 344 ? -26.863 2.124 25.657 1.00 92.44 344 TYR A CA 1
ATOM 2901 C C . TYR A 1 344 ? -26.442 0.720 25.161 1.00 92.44 344 TYR A C 1
ATOM 2903 O O . TYR A 1 344 ? -27.028 -0.281 25.555 1.00 92.44 344 TYR A O 1
ATOM 2911 N N . MET A 1 345 ? -25.457 0.596 24.268 1.00 91.94 345 MET A N 1
ATOM 2912 C CA . MET A 1 345 ? -24.896 -0.707 23.874 1.00 91.94 345 MET A CA 1
ATOM 2913 C C . MET A 1 345 ? -23.784 -1.176 24.818 1.00 91.94 345 MET A C 1
ATOM 2915 O O . MET A 1 345 ? -23.443 -2.355 24.812 1.00 91.94 345 MET A O 1
ATOM 2919 N N . LEU A 1 346 ? -23.191 -0.254 25.577 1.00 91.06 346 LEU A N 1
ATOM 2920 C CA . LEU A 1 346 ? -22.019 -0.484 26.419 1.00 91.06 346 LEU A CA 1
ATOM 2921 C C . LEU A 1 346 ? -22.382 -0.610 27.897 1.00 91.06 346 LEU A C 1
ATOM 2923 O O . LEU A 1 346 ? -21.737 -1.369 28.613 1.00 91.06 346 LEU A O 1
ATOM 2927 N N . ASP A 1 347 ? -23.402 0.126 28.335 1.00 90.50 347 ASP A N 1
ATOM 2928 C CA . ASP A 1 347 ? -23.860 0.164 29.714 1.00 90.50 347 ASP A CA 1
ATOM 2929 C C . ASP A 1 347 ? -25.385 0.359 29.777 1.00 90.50 347 ASP A C 1
ATOM 2931 O O . ASP A 1 347 ? -25.952 1.284 29.191 1.00 90.50 347 ASP A O 1
ATOM 2935 N N . ARG A 1 348 ? -26.050 -0.547 30.497 1.00 92.94 348 ARG A N 1
ATOM 2936 C CA . ARG A 1 348 ? -27.498 -0.553 30.759 1.00 92.94 348 ARG A CA 1
ATOM 2937 C C . ARG A 1 348 ? -27.817 -0.373 32.246 1.00 92.94 348 ARG A C 1
ATOM 2939 O O . ARG A 1 348 ? -28.951 -0.586 32.652 1.00 92.94 348 ARG A O 1
ATOM 2946 N N . SER A 1 349 ? -26.836 -0.010 33.069 1.00 90.62 349 SER A N 1
ATOM 2947 C CA . SER A 1 349 ? -26.950 0.045 34.531 1.00 90.62 349 SER A CA 1
ATOM 2948 C C . SER A 1 349 ? -27.669 1.286 35.074 1.00 90.62 349 SER A C 1
ATOM 2950 O O . SER A 1 349 ? -27.982 1.323 36.267 1.00 90.62 349 SER A O 1
ATOM 2952 N N . SER A 1 350 ? -27.982 2.287 34.242 1.00 92.69 350 SER A N 1
ATOM 2953 C CA . SER A 1 350 ? -28.745 3.474 34.661 1.00 92.69 350 SER A CA 1
ATOM 2954 C C . SER A 1 350 ? -30.207 3.125 34.979 1.00 92.69 350 SER A C 1
ATOM 2956 O O . SER A 1 350 ? -30.729 2.159 34.414 1.00 92.69 350 SER A O 1
ATOM 2958 N N . PRO A 1 351 ? -30.904 3.853 35.879 1.00 94.31 351 PRO A N 1
ATOM 2959 C CA . PRO A 1 351 ? -32.277 3.525 36.298 1.00 94.31 351 PRO A CA 1
ATOM 2960 C C . PRO A 1 351 ? -33.267 3.307 35.146 1.00 94.31 351 PRO A C 1
ATOM 2962 O O . PRO A 1 351 ? -34.109 2.420 35.225 1.00 94.31 351 PRO A O 1
ATOM 2965 N N . ASN A 1 352 ? -33.101 4.041 34.046 1.00 95.06 352 ASN A N 1
ATOM 2966 C CA . ASN A 1 352 ? -33.890 3.912 32.821 1.00 95.06 352 ASN A CA 1
ATOM 2967 C C . ASN A 1 352 ? -33.293 2.941 31.779 1.00 95.06 352 ASN A C 1
ATOM 2969 O O . ASN A 1 352 ? -33.673 2.962 30.614 1.00 95.06 352 ASN A O 1
ATOM 2973 N N . ALA A 1 353 ? -32.318 2.118 32.167 1.00 94.62 353 ALA A N 1
ATOM 2974 C CA . ALA A 1 353 ? -31.587 1.184 31.311 1.00 94.62 353 ALA A CA 1
ATOM 2975 C C . ALA A 1 353 ? -30.981 1.823 30.044 1.00 94.62 353 ALA A C 1
ATOM 2977 O O . ALA A 1 353 ? -30.873 1.175 29.004 1.00 94.62 353 ALA A O 1
ATOM 2978 N N . GLY A 1 354 ? -30.616 3.103 30.085 1.00 93.62 354 GLY A N 1
ATOM 2979 C CA . GLY A 1 354 ? -30.042 3.834 28.953 1.00 93.62 354 GLY A CA 1
ATOM 2980 C C . GLY A 1 354 ? -31.025 4.116 27.810 1.00 93.62 354 GLY A C 1
ATOM 2981 O O . GLY A 1 354 ? -30.579 4.477 26.719 1.00 93.62 354 GLY A O 1
ATOM 2982 N N . PHE A 1 355 ? -32.333 3.933 28.025 1.00 96.94 355 PHE A N 1
ATOM 2983 C CA . PHE A 1 355 ? -33.361 4.360 27.079 1.00 96.94 355 PHE A CA 1
ATOM 2984 C C . PHE A 1 355 ? -33.521 5.884 27.109 1.00 96.94 355 PHE A C 1
ATOM 2986 O O . PHE A 1 355 ? -33.417 6.508 28.158 1.00 96.94 355 PHE A O 1
ATOM 2993 N N . ARG A 1 356 ? -33.728 6.500 25.945 1.00 93.81 356 ARG A N 1
ATOM 2994 C CA . ARG A 1 356 ? -33.834 7.964 25.791 1.00 93.81 356 ARG A CA 1
ATOM 2995 C C . ARG A 1 356 ? -35.252 8.498 25.964 1.00 93.81 356 ARG A C 1
ATOM 2997 O O . ARG A 1 356 ? -35.436 9.703 26.075 1.00 93.81 356 ARG A O 1
ATOM 3004 N N . ASP A 1 357 ? -36.230 7.611 25.888 1.00 95.19 357 ASP A N 1
ATOM 3005 C CA . ASP A 1 357 ? -37.671 7.858 25.945 1.00 95.19 357 ASP A CA 1
ATOM 3006 C C . ASP A 1 357 ? -38.294 7.394 27.274 1.00 95.19 357 ASP A C 1
ATOM 3008 O O . ASP A 1 357 ? -39.512 7.254 27.367 1.00 95.19 357 ASP A O 1
ATOM 3012 N N . VAL A 1 358 ? -37.452 7.169 28.289 1.00 91.31 358 VAL A N 1
ATOM 3013 C CA . VAL A 1 358 ? -37.798 6.846 29.681 1.00 91.31 358 VAL A CA 1
ATOM 3014 C C . VAL A 1 358 ? -37.026 7.773 30.599 1.00 91.31 358 VAL A C 1
ATOM 3016 O O . VAL A 1 358 ? -37.670 8.354 31.495 1.00 91.31 358 VAL A O 1
#